Protein 6BQC (pdb70)

Secondary structure (DSSP, 8-state):
-HHHHHHHHHHHHTT--BT--STT-EEES-TTHHHHHHHHHHHHHHHHHHTTSEEES-HHHHHHHHHHTTHHHHS-HHHHHHHHH----HHHHHHHS-TT---S----SS-SSHHHHHHHHHHHHHHHHT--TT-EEEEET-TTSHHHHHHHHHSS-EEEEEES-HHHHHHHHHHTTTSSEEEEES-GGG----EEEEEEES-GGGT-GGGHHHHHHHHHHHEEEEEEEEEEEEEESSSS----HHHHHHT-TT--PPBHHHHHHHHTTT-EEEEEEE-HHHHHHHHHHHHHHHHHHHHHHGGGS-HHHHHHHHHHHHHHHHHHHTTSEEEEEEEEES--TT------

Solvent-accessible surface area: 15909 Å² total; per-residue (Å²): 131,89,70,91,141,37,10,56,81,11,16,61,124,12,56,3,47,22,95,21,112,50,66,3,11,0,82,25,128,42,106,85,6,15,96,38,30,5,83,80,10,38,48,0,24,0,20,0,14,11,63,29,52,0,48,14,92,94,6,1,51,5,17,14,78,17,33,159,28,13,12,78,88,72,24,45,114,122,17,36,62,90,52,151,146,122,170,55,26,62,39,0,12,56,84,0,1,3,77,37,17,14,59,10,0,0,16,39,123,123,18,134,61,9,84,48,0,0,74,35,0,0,102,4,0,1,74,1,0,69,24,129,107,67,30,80,0,0,2,1,27,10,17,28,0,2,8,0,48,17,0,13,63,86,55,105,10,24,1,12,0,4,8,163,35,65,107,39,36,130,45,0,84,91,66,4,137,86,57,97,27,68,7,54,79,68,53,22,121,104,12,122,51,75,2,25,17,0,0,0,22,37,35,0,14,74,19,16,43,200,61,2,94,62,0,0,38,1,0,36,103,0,3,82,94,122,1,6,0,0,0,3,0,36,0,10,148,127,56,56,140,25,49,61,67,2,38,52,117,61,28,64,94,110,15,8,33,0,5,70,144,27,0,45,112,11,4,135,107,42,13,73,90,42,28,61,18,68,15,0,56,26,16,19,56,0,4,44,14,2,44,121,88,0,74,82,10,28,107,123,1,34,147,105,38,61,106,105,23,48,38,19,0,14,8,10,0,5,16,21,0,0,13,4,72,6,95,37,31,14,0,6,0,0,0,1,0,85,45,23,151,152,40,37,233,23,27,112

GO terms:
  GO:0008825 cyclopropane-fatty-acyl-phospholipid synthase activity (F, EXP)
  GO:0071890 bicarbonate binding (F, IDA)
  GO:0005829 cytosol (C, IDA)
  GO:0008825 cyclopropane-fatty-acyl-phospholipid synthase activity (F, IDA)
  GO:0042803 protein homodimerization activity (F, IDA)
  GO:0030258 lipid modification (P, IDA)
  GO:0031234 extrinsic component of cytoplasmic side of plasma membrane (C, IC)

Sequence (348 aa):
DNWYRIANELLSRAGIAINGSAPADIRVKNPDFFKRVLQEGSLGLGESYMDGWWECDRLDMFFSKVLRAGLENQLPHHFKDTLRIADLGNDLFSRMLDPFMQYSCAYWKDADNLESAQQAKLKMICEKLQLKPGMRVLDIGCGWGGLAHYMASNYDVSVVGVTISAEQQKMAQERCEGLDVTILLQDYRDLNDQFDRIVSVGMFEHVGPKNYDTYFAVVDRNLKPEGIFLLHTIGSKKTDLNVDPWINKYIFPNGCLPSVRQIAQSSEPHFVMEDWHNFGADYDTTLMAWYERFLAAWPEIADNYSERFKRMFTYYLNACAGAFRARDIQLWQVVFSRGVENGLRVAR

Organism: Escherichia coli (strain K12) (NCBI:txid83333)

Nearest PDB structures (foldseek):
  6bqc-assembly1_A-2  TM=1.003E+00  e=7.235E-73  Escherichia coli
  7qos-assembly2_B  TM=8.887E-01  e=1.466E-29  Aquifex aeolicus VF5
  7qos-assembly1_A  TM=8.935E-01  e=1.934E-29  Aquifex aeolicus VF5
  5z9o-assembly2_B  TM=8.652E-01  e=9.955E-30  Lactobacillus acidophilus NCFM
  5z9o-assembly1_A  TM=8.663E-01  e=1.731E-29  Lactobacillus acidophilus NCFM

B-factor: mean 43.45, std 14.76, range [21.11, 111.04]

InterPro domains:
  IPR003333 Cyclopropane mycolic acid synthase [PIRSF003085] (23-377)
  IPR029063 S-adenosyl-L-methionine-dependent methyltransferase superfamily [G3DSA:3.40.50.150] (105-372)
  IPR029063 S-adenosyl-L-methionine-dependent methyltransferase superfamily [SSF53335] (117-373)
  IPR050723 Cyclopropane Fatty Acid Synthase/Methyltransferase [PTHR43667] (39-377)

Foldseek 3Di:
DVLVVLVQVLQVLLVEHECDDPQLHKDFQAVCLSVQCLQAPLQSNQVCLLVVGMDGNFLLSNLLSSVLSPSLPVRPDVSNVNNVVHDDDPLLQVQLAEPLSDPAFFQVPPDDARNVRNLVVLVLVLQLQVDAAAFEEEEEACFLQSSVQSDQVPHNYAYEYEHQDPVSLVNNCVSQPPGNYHYDHDDLLPDQAEGQEYEYAPPVQLCDLVCLLSVLVSVLRHYHQFHKYKYKFKAAQDADQQDRVNCCVPPNVRGGHYHPVSNCVSNVVRWDWQDKDKDLLSLLVSLVSSLVSSVVSCVVCPVVDDPSVVSSSNSVSSSSSSCSNSVRMIIMMIMTHRDHPPGDPRDD

Radius of gyration: 21.38 Å; Cα contacts (8 Å, |Δi|>4): 642; chains: 1; bounding box: 43×60×54 Å

Structure (mmCIF, N/CA/C/O backbone):
data_6BQC
#
_entry.id   6BQC
#
_cell.length_a   75.425
_cell.length_b   102.981
_cell.length_c   157.031
_cell.angle_alpha   90.000
_cell.angle_beta   90.000
_cell.angle_gamma   90.000
#
_symmetry.space_group_name_H-M   'C 2 2 21'
#
loop_
_entity.id
_entity.type
_entity.pdbx_description
1 polymer 'Cyclopropane-fatty-acyl-phospholipid synthase'
2 non-polymer 'CARBONATE ION'
3 non-polymer '(1R)-2-{[(R)-(2-AMINOETHOXY)(HYDROXY)PHOSPHORYL]OXY}-1-[(DODECANOYLOXY)METHYL]ETHYL (9Z)-OCTADEC-9-ENOATE'
4 non-polymer GLYCEROL
5 water water
#
loop_
_atom_site.group_PDB
_atom_site.id
_atom_site.type_symbol
_atom_site.label_atom_id
_atom_site.label_alt_id
_atom_site.label_comp_id
_atom_site.label_asym_id
_atom_site.label_entity_id
_atom_site.label_seq_id
_atom_site.pdbx_PDB_ins_code
_atom_site.Cartn_x
_atom_site.Cartn_y
_atom_site.Cartn_z
_atom_site.occupancy
_atom_site.B_iso_or_equiv
_atom_site.auth_seq_id
_atom_site.auth_comp_id
_atom_site.auth_asym_id
_atom_site.auth_atom_id
_atom_site.pdbx_PDB_model_num
ATOM 1 N N . ASP A 1 15 ? 6.989 35.307 28.902 1.00 51.68 14 ASP A N 1
ATOM 2 C CA . ASP A 1 15 ? 8.237 34.733 28.428 1.00 36.06 14 ASP A CA 1
ATOM 3 C C . ASP A 1 15 ? 8.057 33.990 27.111 1.00 37.18 14 ASP A C 1
ATOM 4 O O . ASP A 1 15 ? 6.947 33.902 26.579 1.00 39.94 14 ASP A O 1
ATOM 13 N N . ASN A 1 16 ? 9.163 33.457 26.586 1.00 35.77 15 ASN A N 1
ATOM 14 C CA . ASN A 1 16 ? 9.137 32.840 25.265 1.00 35.51 15 ASN A CA 1
ATOM 15 C C . ASN A 1 16 ? 8.239 31.610 25.240 1.00 37.25 15 ASN A C 1
ATOM 16 O O . ASN A 1 16 ? 7.547 31.362 24.242 1.00 34.71 15 ASN A O 1
ATOM 27 N N . TRP A 1 17 ? 8.260 30.809 26.314 1.00 37.51 16 TRP A N 1
ATOM 28 C CA . TRP A 1 17 ? 7.417 29.616 26.360 1.00 33.39 16 TRP A CA 1
ATOM 29 C C . TRP A 1 17 ? 5.954 29.997 26.215 1.00 31.68 16 TRP A C 1
ATOM 30 O O . TRP A 1 17 ? 5.224 29.408 25.412 1.00 33.04 16 TRP A O 1
ATOM 51 N N . TYR A 1 18 ? 5.508 30.992 26.990 1.00 34.00 17 TYR A N 1
ATOM 52 C CA . TYR A 1 18 ? 4.126 31.442 26.882 1.00 33.25 17 TYR A CA 1
ATOM 53 C C . TYR A 1 18 ? 3.826 32.001 25.495 1.00 41.27 17 TYR A C 1
ATOM 54 O O . TYR A 1 18 ? 2.774 31.697 24.914 1.00 37.49 17 TYR A O 1
ATOM 72 N N . ARG A 1 19 ? 4.726 32.827 24.947 1.00 40.74 18 ARG A N 1
ATOM 73 C CA . ARG A 1 19 ? 4.461 33.421 23.635 1.00 36.90 18 ARG A CA 1
ATOM 74 C C . ARG A 1 19 ? 4.339 32.342 22.566 1.00 34.37 18 ARG A C 1
ATOM 75 O O . ARG A 1 19 ? 3.406 32.354 21.757 1.00 37.62 18 ARG A O 1
ATOM 96 N N . ILE A 1 20 ? 5.291 31.408 22.535 1.00 36.94 19 ILE A N 1
ATOM 97 C CA . ILE A 1 20 ? 5.243 30.324 21.557 1.00 35.63 19 ILE A CA 1
ATOM 98 C C . ILE A 1 20 ? 3.937 29.545 21.685 1.00 38.77 19 ILE A C 1
ATOM 99 O O . ILE A 1 20 ? 3.256 29.273 20.691 1.00 34.06 19 ILE A O 1
ATOM 115 N N . ALA A 1 21 ? 3.577 29.155 22.913 1.00 38.26 20 ALA A N 1
ATOM 116 C CA . ALA A 1 21 ? 2.371 28.350 23.101 1.00 34.52 20 ALA A CA 1
ATOM 117 C C . ALA A 1 21 ? 1.126 29.131 22.711 1.00 32.07 20 ALA A C 1
ATOM 118 O O . ALA A 1 21 ? 0.228 28.604 22.045 1.00 31.74 20 ALA A O 1
ATOM 125 N N . ASN A 1 22 ? 1.055 30.396 23.114 1.00 36.38 21 ASN A N 1
ATOM 126 C CA . ASN A 1 22 ? -0.101 31.206 22.769 1.00 37.34 21 ASN A CA 1
ATOM 127 C C . ASN A 1 22 ? -0.222 31.362 21.260 1.00 37.45 21 ASN A C 1
ATOM 128 O O . ASN A 1 22 ? -1.330 31.325 20.712 1.00 41.08 21 ASN A O 1
ATOM 139 N N . GLU A 1 23 ? 0.909 31.500 20.567 1.00 38.97 22 GLU A N 1
ATOM 140 C CA . GLU A 1 23 ? 0.871 31.674 19.117 1.00 42.61 22 GLU A CA 1
ATOM 141 C C . GLU A 1 23 ? 0.405 30.402 18.423 1.00 42.48 22 GLU A C 1
ATOM 142 O O . GLU A 1 23 ? -0.400 30.458 17.486 1.00 43.72 22 GLU A O 1
ATOM 154 N N . LEU A 1 24 ? 0.907 29.244 18.856 1.00 36.81 23 LEU A N 1
ATOM 155 C CA . LEU A 1 24 ? 0.461 27.985 18.265 1.00 37.22 23 LEU A CA 1
ATOM 156 C C . LEU A 1 24 ? -1.027 27.772 18.496 1.00 32.07 23 LEU A C 1
ATOM 157 O O . LEU A 1 24 ? -1.764 27.417 17.571 1.00 34.12 23 LEU A O 1
ATOM 173 N N . LEU A 1 25 ? -1.491 27.983 19.732 1.00 33.58 24 LEU A N 1
ATOM 174 C CA . LEU A 1 25 ? -2.886 27.703 20.057 1.00 33.35 24 LEU A CA 1
ATOM 175 C C . LEU A 1 25 ? -3.839 28.638 19.329 1.00 35.97 24 LEU A C 1
ATOM 176 O O . LEU A 1 25 ? -4.945 28.226 18.956 1.00 37.29 24 LEU A O 1
ATOM 192 N N . SER A 1 26 ? -3.440 29.895 19.124 1.00 41.37 25 SER A N 1
ATOM 193 C CA . SER A 1 26 ? -4.292 30.833 18.397 1.00 36.72 25 SER A CA 1
ATOM 194 C C . SER A 1 26 ? -4.509 30.396 16.958 1.00 34.78 25 SER A C 1
ATOM 195 O O . SER A 1 26 ? -5.589 30.622 16.406 1.00 39.96 25 SER A O 1
ATOM 203 N N . ARG A 1 27 ? -3.511 29.765 16.333 1.00 38.33 26 ARG A N 1
ATOM 204 C CA . ARG A 1 27 ? -3.711 29.241 14.984 1.00 38.57 26 ARG A CA 1
ATOM 205 C C . ARG A 1 27 ? -4.791 28.166 14.953 1.00 48.18 26 ARG A C 1
ATOM 206 O O . ARG A 1 27 ? -5.430 27.961 13.917 1.00 43.04 26 ARG A O 1
ATOM 227 N N . ALA A 1 28 ? -5.003 27.462 16.062 1.00 37.56 27 ALA A N 1
ATOM 228 C CA . ALA A 1 28 ? -6.083 26.488 16.153 1.00 34.41 27 ALA A CA 1
ATOM 229 C C . ALA A 1 28 ? -7.373 27.085 16.694 1.00 36.15 27 ALA A C 1
ATOM 230 O O . ALA A 1 28 ? -8.346 26.349 16.884 1.00 41.45 27 ALA A O 1
ATOM 237 N N . GLY A 1 29 ? -7.407 28.387 16.964 1.00 35.79 28 GLY A N 1
ATOM 238 C CA . GLY A 1 29 ? -8.595 28.980 17.548 1.00 36.15 28 GLY A CA 1
ATOM 239 C C . GLY A 1 29 ? -8.788 28.674 19.016 1.00 36.07 28 GLY A C 1
ATOM 240 O O . GLY A 1 29 ? -9.929 28.593 19.485 1.00 37.73 28 GLY A O 1
ATOM 244 N N . ILE A 1 30 ? -7.705 28.509 19.765 1.00 35.79 29 ILE A N 1
ATOM 245 C CA . ILE A 1 30 ? -7.781 28.169 21.179 1.00 34.73 29 ILE A CA 1
ATOM 246 C C . ILE A 1 30 ? -7.167 29.303 21.975 1.00 34.08 29 ILE A C 1
ATOM 247 O O . ILE A 1 30 ? -6.020 29.686 21.731 1.00 33.11 29 ILE A O 1
ATOM 263 N N . ALA A 1 31 ? -7.916 29.811 22.943 1.00 33.51 30 ALA A N 1
ATOM 264 C CA . ALA A 1 31 ? -7.451 30.880 23.808 1.00 38.93 30 ALA A CA 1
ATOM 265 C C . ALA A 1 31 ? -6.985 30.315 25.141 1.00 39.31 30 ALA A C 1
ATOM 266 O O . ALA A 1 31 ? -7.616 29.417 25.703 1.00 39.93 30 ALA A O 1
ATOM 273 N N . ILE A 1 32 ? -5.876 30.851 25.636 1.00 37.28 31 ILE A N 1
ATOM 274 C CA . ILE A 1 32 ? -5.378 30.531 26.965 1.00 37.60 31 ILE A CA 1
ATOM 275 C C . ILE A 1 32 ? -6.193 31.312 27.984 1.00 41.80 31 ILE A C 1
ATOM 276 O O . ILE A 1 32 ? -6.234 32.544 27.947 1.00 38.64 31 ILE A O 1
ATOM 292 N N . ASN A 1 33 ? -6.822 30.592 28.912 1.00 39.71 32 ASN A N 1
ATOM 293 C CA . ASN A 1 33 ? -7.643 31.174 29.967 1.00 40.54 32 ASN A CA 1
ATOM 294 C C . ASN A 1 33 ? -8.892 31.853 29.420 1.00 37.55 32 ASN A C 1
ATOM 295 O O . ASN A 1 33 ? -9.427 32.773 30.032 1.00 42.19 32 ASN A O 1
ATOM 306 N N . GLY A 1 34 ? -9.372 31.395 28.269 1.00 37.03 33 GLY A N 1
ATOM 307 C CA . GLY A 1 34 ? -10.644 31.836 27.743 1.00 42.79 33 GLY A CA 1
ATOM 308 C C . GLY A 1 34 ? -11.793 31.001 28.272 1.00 38.84 33 GLY A C 1
ATOM 309 O O . GLY A 1 34 ? -11.622 30.059 29.042 1.00 41.23 33 GLY A O 1
ATOM 313 N N . SER A 1 35 ? -12.991 31.342 27.804 1.00 40.68 34 SER A N 1
ATOM 314 C CA . SER A 1 35 ? -14.219 30.743 28.303 1.00 46.80 34 SER A CA 1
ATOM 315 C C . SER A 1 35 ? -14.929 29.883 27.269 1.00 47.72 34 SER A C 1
ATOM 316 O O . SER A 1 35 ? -15.927 29.233 27.606 1.00 51.93 34 SER A O 1
ATOM 324 N N . ALA A 1 36 ? -14.460 29.873 26.026 1.00 39.94 35 ALA A N 1
ATOM 325 C CA . ALA A 1 36 ? -15.072 29.031 25.018 1.00 36.81 35 ALA A CA 1
ATOM 326 C C . ALA A 1 36 ? -14.875 27.557 25.383 1.00 38.27 35 ALA A C 1
ATOM 327 O O . ALA A 1 36 ? -13.994 27.213 26.175 1.00 40.97 35 ALA A O 1
ATOM 334 N N . PRO A 1 37 ? -15.707 26.669 24.833 1.00 41.23 36 PRO A N 1
ATOM 335 C CA . PRO A 1 37 ? -15.658 25.261 25.269 1.00 38.79 36 PRO A CA 1
ATOM 336 C C . PRO A 1 37 ? -14.300 24.602 25.097 1.00 32.53 36 PRO A C 1
ATOM 337 O O . PRO A 1 37 ? -13.885 23.829 25.967 1.00 35.03 36 PRO A O 1
ATOM 348 N N . ALA A 1 38 ? -13.595 24.887 24.007 1.00 33.18 37 ALA A N 1
ATOM 349 C CA . ALA A 1 38 ? -12.301 24.284 23.737 1.00 34.07 37 ALA A CA 1
ATOM 350 C C . ALA A 1 38 ? -11.135 25.090 24.284 1.00 32.24 37 ALA A C 1
ATOM 351 O O . ALA A 1 38 ? -9.986 24.669 24.123 1.00 33.81 37 ALA A O 1
ATOM 358 N N . ASP A 1 39 ? -11.381 26.235 24.910 1.00 32.42 38 ASP A N 1
ATOM 359 C CA . ASP A 1 39 ? -10.280 26.974 25.503 1.00 30.81 38 ASP A CA 1
ATOM 360 C C . ASP A 1 39 ? -9.722 26.217 26.710 1.00 33.73 38 ASP A C 1
ATOM 361 O O . ASP A 1 39 ? -10.380 25.360 27.299 1.00 31.39 38 ASP A O 1
ATOM 370 N N . ILE A 1 40 ? -8.491 26.543 27.077 1.00 31.68 39 ILE A N 1
ATOM 371 C CA . ILE A 1 40 ? -7.847 25.920 28.222 1.00 32.93 39 ILE A CA 1
ATOM 372 C C . ILE A 1 40 ? -7.650 26.965 29.306 1.00 35.35 39 ILE A C 1
ATOM 373 O O . ILE A 1 40 ? -7.475 28.157 29.030 1.00 37.55 39 ILE A O 1
ATOM 389 N N . ARG A 1 41 ? -7.711 26.506 30.548 1.00 30.27 40 ARG A N 1
ATOM 390 C CA . ARG A 1 41 ? -7.405 27.317 31.717 1.00 31.11 40 ARG A CA 1
ATOM 391 C C . ARG A 1 41 ? -6.180 26.714 32.385 1.00 30.48 40 ARG A C 1
ATOM 392 O O . ARG A 1 41 ? -6.170 25.525 32.708 1.00 33.35 40 ARG A O 1
ATOM 413 N N . VAL A 1 42 ? -5.149 27.524 32.579 1.00 28.79 41 VAL A N 1
ATOM 414 C CA . VAL A 1 42 ? -3.854 27.053 33.044 1.00 30.38 41 VAL A CA 1
ATOM 415 C C . VAL A 1 42 ? -3.685 27.451 34.502 1.00 35.03 41 VAL A C 1
ATOM 416 O O . VAL A 1 42 ? -3.737 28.639 34.842 1.00 35.75 41 VAL A O 1
ATOM 429 N N . LYS A 1 43 ? -3.454 26.454 35.357 1.00 33.44 42 LYS A N 1
ATOM 430 C CA . LYS A 1 43 ? -3.316 26.671 36.794 1.00 31.76 42 LYS A CA 1
ATOM 431 C C . LYS A 1 43 ? -1.869 26.683 37.260 1.00 30.78 42 LYS A C 1
ATOM 432 O O . LYS A 1 43 ? -1.582 27.245 38.320 1.00 38.43 42 LYS A O 1
ATOM 451 N N . ASN A 1 44 ? -0.963 26.070 36.514 1.00 29.70 43 ASN A N 1
ATOM 452 C CA . ASN A 1 44 ? 0.460 26.065 36.853 1.00 35.46 43 ASN A CA 1
ATOM 453 C C . ASN A 1 44 ? 1.237 26.634 35.672 1.00 31.46 43 ASN A C 1
ATOM 454 O O . ASN A 1 44 ? 1.288 25.989 34.609 1.00 31.33 43 ASN A O 1
ATOM 465 N N . PRO A 1 45 ? 1.872 27.807 35.807 1.00 36.27 44 PRO A N 1
ATOM 466 C CA . PRO A 1 45 ? 2.524 28.438 34.6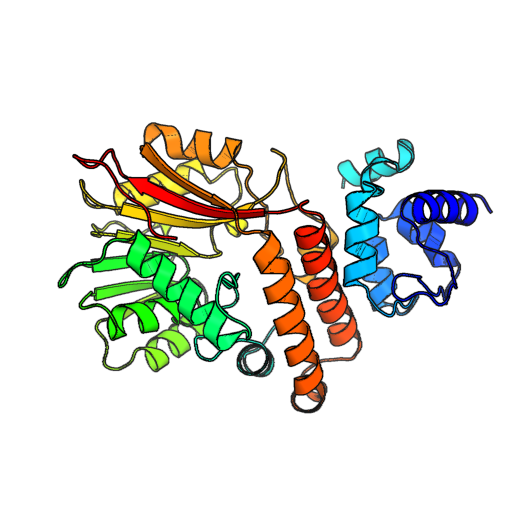44 1.00 37.69 44 PRO A CA 1
ATOM 467 C C . PRO A 1 45 ? 3.695 27.656 34.081 1.00 33.20 44 PRO A C 1
ATOM 468 O O . PRO A 1 45 ? 4.116 27.947 32.954 1.00 37.19 44 PRO A O 1
ATOM 479 N N . ASP A 1 46 ? 4.245 26.685 34.819 1.00 32.97 45 ASP A N 1
ATOM 480 C CA . ASP A 1 46 ? 5.231 25.778 34.236 1.00 34.01 45 ASP A CA 1
ATOM 481 C C . ASP A 1 46 ? 4.661 24.927 33.099 1.00 29.74 45 ASP A C 1
ATOM 482 O O . ASP A 1 46 ? 5.429 24.264 32.401 1.00 30.67 45 ASP A O 1
ATOM 491 N N . PHE A 1 47 ? 3.344 24.951 32.888 1.00 27.48 46 PHE A N 1
ATOM 492 C CA . PHE A 1 47 ? 2.704 24.170 31.829 1.00 28.76 46 PHE A CA 1
ATOM 493 C C . PHE A 1 47 ? 3.316 24.439 30.453 1.00 30.97 46 PHE A C 1
ATOM 494 O O . PHE A 1 47 ? 3.592 23.507 29.689 1.00 30.28 46 PHE A O 1
ATOM 511 N N . PHE A 1 48 ? 3.510 25.711 30.105 1.00 28.18 47 PHE A N 1
ATOM 512 C CA . PHE A 1 48 ? 3.902 26.039 28.735 1.00 29.21 47 PHE A CA 1
ATOM 513 C C . PHE A 1 48 ? 5.261 25.440 28.405 1.00 25.37 47 PHE A C 1
ATOM 514 O O . PHE A 1 48 ? 5.426 24.763 27.385 1.00 31.42 47 PHE A O 1
ATOM 531 N N . LYS A 1 49 ? 6.240 25.644 29.285 1.00 32.87 48 LYS A N 1
ATOM 532 C CA . LYS A 1 49 ? 7.555 25.040 29.089 1.00 31.42 48 LYS A CA 1
ATOM 533 C C . LYS A 1 49 ? 7.458 23.519 29.036 1.00 35.39 48 LYS A C 1
ATOM 534 O O . LYS A 1 49 ? 8.056 22.876 28.161 1.00 32.43 48 LYS A O 1
ATOM 553 N N . ARG A 1 50 ? 6.697 22.922 29.961 1.00 32.89 49 ARG A N 1
ATOM 554 C CA . ARG A 1 50 ? 6.629 21.465 30.029 1.00 31.98 49 ARG A CA 1
ATOM 555 C C . ARG A 1 50 ? 6.079 20.881 28.737 1.00 29.35 49 ARG A C 1
ATOM 556 O O . ARG A 1 50 ? 6.618 19.907 28.206 1.00 34.07 49 ARG A O 1
ATOM 577 N N . VAL A 1 51 ? 5.016 21.479 28.201 1.00 33.10 50 VAL A N 1
ATOM 578 C CA . VAL A 1 51 ? 4.402 20.947 26.991 1.00 29.87 50 VAL A CA 1
ATOM 579 C C . VAL A 1 51 ? 5.315 21.115 25.783 1.00 34.69 50 VAL A C 1
ATOM 580 O O . VAL A 1 51 ? 5.370 20.239 24.912 1.00 32.88 50 VAL A O 1
ATOM 593 N N . LEU A 1 52 ? 6.025 22.242 25.690 1.00 35.83 51 LEU A N 1
ATOM 594 C CA . LEU A 1 52 ? 6.899 22.452 24.540 1.00 38.52 51 LEU A CA 1
ATOM 595 C C . LEU A 1 52 ? 8.131 21.560 24.606 1.00 40.33 51 LEU A C 1
ATOM 596 O O . LEU A 1 52 ? 8.599 21.080 23.571 1.00 41.36 51 LEU A O 1
ATOM 612 N N . GLN A 1 53 ? 8.654 21.300 25.802 1.00 37.51 52 GLN A N 1
ATOM 613 C CA . GLN A 1 53 ? 9.799 20.403 25.909 1.00 38.09 52 GLN A CA 1
ATOM 614 C C . GLN A 1 53 ? 9.387 18.932 25.818 1.00 41.89 52 GLN A C 1
ATOM 615 O O . GLN A 1 53 ? 10.109 18.124 25.221 1.00 37.67 52 GLN A O 1
ATOM 629 N N . GLU A 1 54 ? 8.231 18.557 26.390 1.00 36.38 53 GLU A N 1
ATOM 630 C CA . GLU A 1 54 ? 7.879 17.146 26.546 1.00 38.14 53 GLU A CA 1
ATOM 631 C C . GLU A 1 54 ? 6.783 16.667 25.599 1.00 33.48 53 GLU A C 1
ATOM 632 O O . GLU A 1 54 ? 6.476 15.470 25.589 1.00 40.33 53 GLU A O 1
ATOM 644 N N . GLY A 1 55 ? 6.183 17.556 24.813 1.00 31.05 54 GLY A N 1
ATOM 645 C CA . GLY A 1 55 ? 5.283 17.119 23.765 1.00 33.17 54 GLY A CA 1
ATOM 646 C C . GLY A 1 55 ? 4.055 16.422 24.305 1.00 32.72 54 GLY A C 1
ATOM 647 O O . GLY A 1 55 ? 3.521 16.772 25.363 1.00 33.74 54 GLY A O 1
ATOM 651 N N . SER A 1 56 ? 3.609 15.409 23.559 1.00 30.53 55 SER A N 1
ATOM 652 C CA . SER A 1 56 ? 2.398 14.668 23.895 1.00 33.81 55 SER A CA 1
ATOM 653 C C . SER A 1 56 ? 2.410 14.186 25.341 1.00 30.23 55 SER A C 1
ATOM 654 O O . SER A 1 56 ? 1.403 14.280 26.050 1.00 28.30 55 SER A O 1
ATOM 662 N N . LEU A 1 57 ? 3.534 13.640 25.789 1.00 27.58 56 LEU A N 1
ATOM 663 C CA . LEU A 1 57 ? 3.617 13.150 27.160 1.00 31.67 56 LEU A CA 1
ATOM 664 C C . LEU A 1 57 ? 3.422 14.283 28.170 1.00 33.36 56 LEU A C 1
ATOM 665 O O . LEU A 1 57 ? 2.687 14.131 29.150 1.00 34.03 56 LEU A O 1
ATOM 681 N N . GLY A 1 58 ? 4.042 15.440 27.937 1.00 31.25 57 GLY A N 1
ATOM 682 C CA . GLY A 1 58 ? 3.887 16.544 28.872 1.00 30.40 57 GLY A CA 1
ATOM 683 C C . GLY A 1 58 ? 2.479 17.112 28.871 1.00 28.00 57 GLY A C 1
ATOM 684 O O . GLY A 1 58 ? 1.963 17.535 29.911 1.00 30.53 57 GLY A O 1
ATOM 688 N N . LEU A 1 59 ? 1.838 17.142 27.704 1.00 27.94 58 LEU A N 1
ATOM 68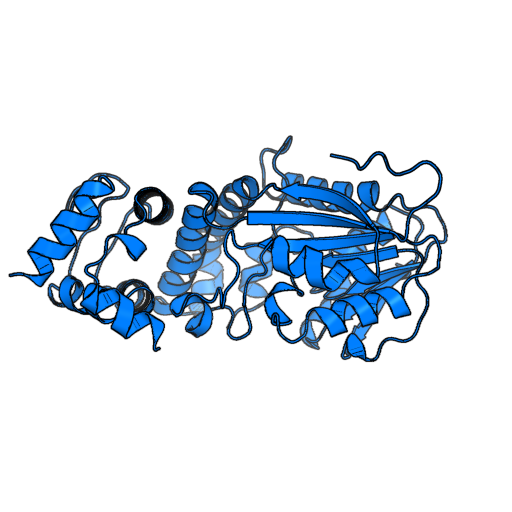9 C CA . LEU A 1 59 ? 0.468 17.627 27.631 1.00 26.04 58 LEU A CA 1
ATOM 690 C C . LEU A 1 59 ? -0.461 16.743 28.464 1.00 28.51 58 LEU A C 1
ATOM 691 O O . LEU A 1 59 ? -1.250 17.237 29.278 1.00 25.18 58 LEU A O 1
ATOM 707 N N . GLY A 1 60 ? -0.373 15.426 28.274 1.00 27.12 59 GLY A N 1
ATOM 708 C CA . GLY A 1 60 ? -1.263 14.517 28.986 1.00 27.16 59 GLY A CA 1
ATOM 709 C C . GLY A 1 60 ? -0.907 14.363 30.452 1.00 24.37 59 GLY A C 1
ATOM 710 O O . GLY A 1 60 ? -1.792 14.299 31.313 1.00 27.61 59 GLY A O 1
ATOM 714 N N . GLU A 1 61 ? 0.384 14.304 30.763 1.00 22.67 60 GLU A N 1
ATOM 715 C CA . GLU A 1 61 ? 0.768 14.149 32.161 1.00 25.65 60 GLU A CA 1
ATOM 716 C C . GLU A 1 61 ? 0.478 15.418 32.942 1.00 28.77 60 GLU A C 1
ATOM 717 O O . GLU A 1 61 ? 0.088 15.359 34.113 1.00 24.10 60 GLU A O 1
ATOM 729 N N . SER A 1 62 ? 0.645 16.582 32.309 1.00 25.32 61 SER A N 1
ATOM 730 C CA . SER A 1 62 ? 0.291 17.810 33.002 1.00 24.06 61 SER A CA 1
ATOM 731 C C . SER A 1 62 ? -1.215 17.889 33.210 1.00 26.38 61 SER A C 1
ATOM 732 O O . SER A 1 62 ? -1.667 18.426 34.228 1.00 24.42 61 SER A O 1
ATOM 740 N N . TYR A 1 63 ? -2.008 17.345 32.280 1.00 22.56 62 TYR A N 1
ATOM 741 C CA . TYR A 1 63 ? -3.446 17.295 32.509 1.00 23.14 62 TYR A CA 1
ATOM 742 C C . TYR A 1 63 ? -3.745 16.430 33.733 1.00 25.64 62 TYR A C 1
ATOM 743 O O . TYR A 1 63 ? -4.466 16.845 34.645 1.00 26.92 62 TYR A O 1
ATOM 761 N N . MET A 1 64 ? -3.153 15.239 33.783 1.00 24.67 63 MET A N 1
ATOM 762 C CA . MET A 1 64 ? -3.363 14.344 34.916 1.00 28.22 63 MET A CA 1
ATOM 763 C C . MET A 1 64 ? -2.927 14.999 36.222 1.00 28.09 63 MET A C 1
ATOM 764 O O . MET A 1 64 ? -3.575 14.817 37.260 1.00 26.91 63 MET A O 1
ATOM 778 N N . ASP A 1 65 ? -1.839 15.783 36.185 1.00 28.66 64 ASP A N 1
ATOM 779 C CA . ASP A 1 65 ? -1.328 16.498 37.356 1.00 23.55 64 ASP A CA 1
ATOM 780 C C . ASP A 1 65 ? -2.190 17.682 37.764 1.00 25.05 64 ASP A C 1
ATOM 781 O O . ASP A 1 65 ? -1.874 18.333 38.773 1.00 28.53 64 ASP A O 1
ATOM 790 N N . GLY A 1 66 ? -3.250 17.988 37.029 1.00 23.22 65 GLY A N 1
ATOM 791 C CA . GLY A 1 66 ? -4.110 19.099 37.373 1.00 26.17 65 GLY A CA 1
ATOM 792 C C . GLY A 1 66 ? -3.560 20.467 37.022 1.00 33.51 65 GLY A C 1
ATOM 793 O O . GLY A 1 66 ? -3.979 21.467 37.616 1.00 30.15 65 GLY A O 1
ATOM 797 N N . TRP A 1 67 ? -2.612 20.545 36.092 1.00 29.53 66 TRP A N 1
ATOM 798 C CA . TRP A 1 67 ? -2.014 21.829 35.742 1.00 25.08 66 TRP A CA 1
ATOM 799 C C . TRP A 1 67 ? -2.882 22.657 34.802 1.00 27.51 66 TRP A C 1
ATOM 800 O O . TRP A 1 67 ? -2.605 23.852 34.623 1.00 28.19 66 TRP A O 1
ATOM 821 N N . TRP A 1 68 ? -3.908 22.059 34.198 1.00 25.61 67 TRP A N 1
ATOM 822 C CA . TRP A 1 68 ? -4.789 22.780 33.296 1.00 26.16 67 TRP A CA 1
ATOM 823 C C . TRP A 1 68 ? -6.111 22.047 33.214 1.00 30.63 67 TRP A C 1
ATOM 824 O O . TRP A 1 68 ? -6.210 20.866 33.558 1.00 27.98 67 TRP A O 1
ATOM 845 N N . GLU A 1 69 ? -7.124 22.777 32.753 1.00 31.82 68 GLU A N 1
ATOM 846 C CA . GLU A 1 69 ? -8.476 22.271 32.588 1.00 29.14 68 GLU A CA 1
ATOM 847 C C . GLU A 1 69 ? -9.004 22.709 31.232 1.00 31.39 68 GLU A C 1
ATOM 848 O O . GLU A 1 69 ? -8.513 23.669 30.630 1.00 29.44 68 GLU A O 1
ATOM 860 N N . CYS A 1 70 ? -10.028 21.994 30.768 1.00 29.90 69 CYS A N 1
ATOM 861 C CA . CYS A 1 70 ? -10.669 22.270 29.489 1.00 31.70 69 CYS A CA 1
ATOM 862 C C . CYS A 1 70 ? -12.062 21.655 29.524 1.00 30.83 69 CYS A C 1
ATOM 863 O O . CYS A 1 70 ? -12.218 20.497 29.920 1.00 36.46 69 CYS A O 1
ATOM 871 N N . ASP A 1 71 ? -13.065 22.430 29.112 1.00 30.67 70 ASP A N 1
ATOM 872 C CA . ASP A 1 71 ? -14.448 21.957 29.157 1.00 33.61 70 ASP A CA 1
ATOM 873 C C . ASP A 1 71 ? -14.728 20.903 28.094 1.00 35.90 70 ASP A C 1
ATOM 874 O O . ASP A 1 71 ? -15.557 20.009 28.312 1.00 32.92 70 ASP A O 1
ATOM 883 N N . ARG A 1 72 ? -14.090 21.009 26.920 1.00 30.57 71 ARG A N 1
ATOM 884 C CA . ARG A 1 72 ? -14.338 20.060 25.830 1.00 28.87 71 ARG A CA 1
ATOM 885 C C . ARG A 1 72 ? -12.991 19.651 25.240 1.00 29.30 71 ARG A C 1
ATOM 886 O O . ARG A 1 72 ? -12.582 20.138 24.183 1.00 29.10 71 ARG A O 1
ATOM 907 N N . LEU A 1 73 ? -12.335 18.685 25.894 1.00 28.69 72 LEU A N 1
ATOM 908 C CA . LEU A 1 73 ? -11.032 18.227 25.423 1.00 29.14 72 LEU A CA 1
ATOM 909 C C . LEU A 1 73 ? -11.128 17.644 24.029 1.00 29.94 72 LEU A C 1
ATOM 910 O O . LEU A 1 73 ? -10.157 17.702 23.266 1.00 25.78 72 LEU A O 1
ATOM 926 N N . ASP A 1 74 ? -12.274 17.045 23.696 1.00 28.30 73 ASP A N 1
ATOM 927 C CA . ASP A 1 74 ? -12.458 16.493 22.359 1.00 28.15 73 ASP A CA 1
ATOM 928 C C . ASP A 1 74 ? -12.398 17.592 21.305 1.00 28.15 73 ASP A C 1
ATOM 929 O O . ASP A 1 74 ? -11.804 17.406 20.238 1.00 28.69 73 ASP A O 1
ATOM 938 N N . MET A 1 75 ? -13.010 18.747 21.589 1.00 28.96 74 MET A N 1
ATOM 939 C CA . MET A 1 75 ? -12.948 19.878 20.670 1.00 26.64 74 MET A CA 1
ATOM 940 C C . MET A 1 75 ? -11.548 20.463 20.630 1.00 29.44 74 MET A C 1
ATOM 941 O O . MET A 1 75 ? -11.049 20.821 19.558 1.00 30.62 74 MET A O 1
ATOM 955 N N . PHE A 1 76 ? -10.904 20.572 21.793 1.00 29.17 75 PHE A N 1
ATOM 956 C CA . PHE A 1 76 ? -9.522 21.034 21.857 1.00 27.15 75 PHE A CA 1
ATOM 957 C C . PHE A 1 76 ? -8.630 20.207 20.936 1.00 29.62 75 PHE A C 1
ATO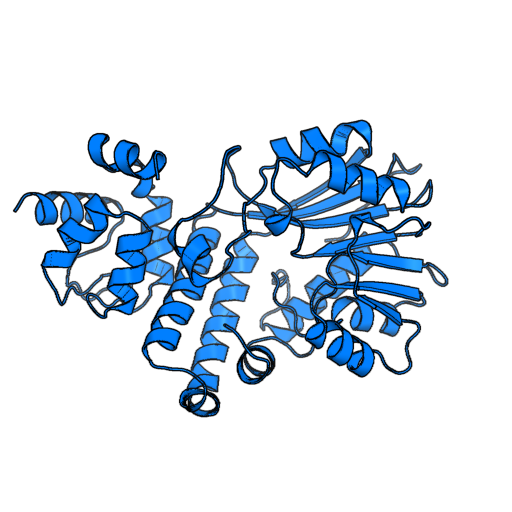M 958 O O . PHE A 1 76 ? -7.895 20.754 20.102 1.00 28.00 75 PHE A O 1
ATOM 975 N N . PHE A 1 77 ? -8.707 18.876 21.044 1.00 27.22 76 PHE A N 1
ATOM 976 C CA . PHE A 1 77 ? -7.790 18.036 20.283 1.00 28.70 76 PHE A CA 1
ATOM 977 C C . PHE A 1 77 ? -8.132 18.038 18.800 1.00 29.50 76 PHE A C 1
ATOM 978 O O . PHE A 1 77 ? -7.235 18.011 17.952 1.00 31.14 76 PHE A O 1
ATOM 995 N N . SER A 1 78 ? -9.419 18.094 18.473 1.00 27.94 77 SER A N 1
ATOM 996 C CA . SER A 1 78 ? -9.821 18.206 17.082 1.00 29.37 77 SER A CA 1
ATOM 997 C C . SER A 1 78 ? -9.243 19.473 16.457 1.00 31.88 77 SER A C 1
ATOM 998 O O . SER A 1 78 ? -8.701 19.438 15.349 1.00 32.21 77 SER A O 1
ATOM 1006 N N . LYS A 1 79 ? -9.352 20.610 17.156 1.00 29.50 78 LYS A N 1
ATOM 1007 C CA . LYS A 1 79 ? -8.803 21.860 16.632 1.00 36.96 78 LYS A CA 1
ATOM 1008 C C . LYS A 1 79 ? -7.280 21.809 16.563 1.00 33.67 78 LYS A C 1
ATOM 1009 O O . LYS A 1 79 ? -6.676 22.228 15.572 1.00 34.78 78 LYS A O 1
ATOM 1028 N N . VAL A 1 80 ? -6.642 21.319 17.621 1.00 30.56 79 VAL A N 1
ATOM 1029 C CA . VAL A 1 80 ? -5.183 21.236 17.644 1.00 28.09 79 VAL A CA 1
ATOM 1030 C C . VAL A 1 80 ? -4.688 20.390 16.484 1.00 34.95 79 VAL A C 1
ATOM 1031 O O . VAL A 1 80 ? -3.731 20.756 15.791 1.00 39.34 79 VAL A O 1
ATOM 1044 N N . LEU A 1 81 ? -5.330 19.248 16.250 1.00 34.04 80 LEU A N 1
ATOM 1045 C CA . LEU A 1 81 ? -4.835 18.333 15.229 1.00 34.42 80 LEU A CA 1
ATOM 1046 C C . LEU A 1 81 ? -5.189 18.812 13.827 1.00 32.86 80 LEU A C 1
ATOM 1047 O O . LEU A 1 81 ? -4.380 18.670 12.907 1.00 39.01 80 LEU A O 1
ATOM 1063 N N . ARG A 1 82 ? -6.373 19.397 13.640 1.00 38.71 81 ARG A N 1
ATOM 1064 C CA . ARG A 1 82 ? -6.696 19.980 12.341 1.00 35.96 81 ARG A CA 1
ATOM 1065 C C . ARG A 1 82 ? -5.650 21.007 11.936 1.00 46.85 81 ARG A C 1
ATOM 1066 O O . ARG A 1 82 ? -5.175 21.013 10.795 1.00 54.12 81 ARG A O 1
ATOM 1087 N N . ALA A 1 83 ? -5.300 21.903 12.856 1.00 37.19 82 ALA A N 1
ATOM 1088 C CA . ALA A 1 83 ? -4.282 22.908 12.599 1.00 37.58 82 ALA A CA 1
ATOM 1089 C C . ALA A 1 83 ? -2.881 22.320 12.501 1.00 39.56 82 ALA A C 1
ATOM 1090 O O . ALA A 1 83 ? -1.952 23.050 12.146 1.00 48.83 82 ALA A O 1
ATOM 1097 N N . GLY A 1 84 ? -2.704 21.042 12.820 1.00 42.78 83 GLY A N 1
ATOM 1098 C CA . GLY A 1 84 ? -1.392 20.409 12.750 1.00 44.30 83 GLY A CA 1
ATOM 1099 C C . GLY A 1 84 ? -0.340 21.035 13.641 1.00 48.85 83 GLY A C 1
ATOM 1100 O O . GLY A 1 84 ? 0.821 21.158 13.234 1.00 49.91 83 GLY A O 1
ATOM 1104 N N . LEU A 1 85 ? -0.709 21.405 14.868 1.00 46.05 84 LEU A N 1
ATOM 1105 C CA . LEU A 1 85 ? 0.238 22.092 15.744 1.00 49.83 84 LEU A CA 1
ATOM 1106 C C . LEU A 1 85 ? 1.412 21.204 16.130 1.00 53.86 84 LEU A C 1
ATOM 1107 O O . LEU A 1 85 ? 2.513 21.711 16.364 1.00 58.91 84 LEU A O 1
ATOM 1123 N N . GLU A 1 86 ? 1.198 19.890 16.237 1.00 52.78 85 GLU A N 1
ATOM 1124 C CA . GLU A 1 86 ? 2.316 18.990 16.506 1.00 53.24 85 GLU A CA 1
ATOM 1125 C C . GLU A 1 86 ? 3.414 19.127 15.456 1.00 60.54 85 GLU A C 1
ATOM 1126 O O . GLU A 1 86 ? 4.571 18.791 15.734 1.00 63.87 85 GLU A O 1
ATOM 1138 N N . ASN A 1 87 ? 3.082 19.643 14.272 1.00 59.72 86 ASN A N 1
ATOM 1139 C CA . ASN A 1 87 ? 4.039 19.865 13.197 1.00 63.99 86 ASN A CA 1
ATOM 1140 C C . ASN A 1 87 ? 4.517 21.310 13.116 1.00 70.95 86 ASN A C 1
ATOM 1141 O O . ASN A 1 87 ? 5.700 21.545 12.849 1.00 72.54 86 ASN A O 1
ATOM 1152 N N . GLN A 1 88 ? 3.623 22.287 13.323 1.00 66.76 87 GLN A N 1
ATOM 1153 C CA . GLN A 1 88 ? 4.018 23.693 13.325 1.00 59.98 87 GLN A CA 1
ATOM 1154 C C . GLN A 1 88 ? 4.947 24.033 14.476 1.00 60.14 87 GLN A C 1
ATOM 1155 O O . GLN A 1 88 ? 5.421 25.174 14.555 1.00 61.89 87 GLN A O 1
ATOM 1169 N N . LEU A 1 89 ? 5.195 23.092 15.374 1.00 59.40 88 LEU A N 1
ATOM 1170 C CA . LEU A 1 89 ? 6.094 23.338 16.486 1.00 60.73 88 LEU A CA 1
ATOM 1171 C C . LEU A 1 89 ? 7.470 23.739 15.948 1.00 75.98 88 LEU A C 1
ATOM 1172 O O . LEU A 1 89 ? 7.887 23.252 14.888 1.00 73.42 88 LEU A O 1
ATOM 1188 N N . PRO A 1 90 ? 8.192 24.639 16.627 1.00 77.78 89 PRO A N 1
ATOM 1189 C CA . PRO A 1 90 ? 9.562 24.958 16.194 1.00 74.53 89 PRO A CA 1
ATOM 1190 C C . PRO A 1 90 ? 10.430 23.708 16.119 1.00 71.59 89 PRO A C 1
ATOM 1191 O O . PRO A 1 90 ? 10.302 22.784 16.927 1.00 70.66 89 PRO A O 1
ATOM 1202 N N . HIS A 1 91 ? 11.353 23.713 15.151 1.00 72.58 90 HIS A N 1
ATOM 1203 C CA . HIS A 1 91 ? 12.043 22.483 14.769 1.00 70.01 90 HIS A CA 1
ATOM 1204 C C . HIS A 1 91 ? 12.845 21.887 15.924 1.00 73.59 90 HIS A C 1
ATOM 1205 O O . HIS A 1 91 ? 12.832 20.667 16.128 1.00 76.04 90 HIS A O 1
ATOM 1219 N N . HIS A 1 92 ? 13.562 22.718 16.683 1.00 64.59 91 HIS A N 1
ATOM 1220 C CA . HIS A 1 92 ? 14.405 22.174 17.743 1.00 64.51 91 HIS A CA 1
ATOM 1221 C C . HIS A 1 92 ? 13.603 21.505 18.845 1.00 71.95 91 HIS A C 1
ATOM 1222 O O . HIS A 1 92 ? 14.196 20.817 19.687 1.00 72.42 91 HIS A O 1
ATOM 1236 N N . PHE A 1 93 ? 12.284 21.706 18.879 1.00 72.02 92 PHE A N 1
ATOM 1237 C CA . PHE A 1 93 ? 11.433 20.944 19.787 1.00 71.73 92 PHE A CA 1
ATOM 1238 C C . PHE A 1 93 ? 11.060 19.595 19.181 1.00 73.75 92 PHE A C 1
ATOM 1239 O O . PHE A 1 93 ? 11.237 18.549 19.818 1.00 64.48 92 PHE A O 1
ATOM 1256 N N . LYS A 1 94 ? 10.551 19.604 17.946 1.00 69.98 93 LYS A N 1
ATOM 1257 C CA . LYS A 1 94 ? 10.171 18.360 17.282 1.00 80.97 93 LYS A CA 1
ATOM 1258 C C . LYS A 1 94 ? 11.321 17.360 17.278 1.00 82.31 93 LYS A C 1
ATOM 1259 O O . LYS A 1 94 ? 11.158 16.204 17.687 1.00 82.33 93 LYS A O 1
ATOM 1278 N N . ASP A 1 95 ? 12.497 17.791 16.820 1.00 78.41 94 ASP A N 1
ATOM 1279 C CA . ASP A 1 95 ? 13.616 16.866 16.681 1.00 84.57 94 ASP A CA 1
ATOM 1280 C C . ASP A 1 95 ? 13.910 16.157 17.999 1.00 81.79 94 ASP A C 1
ATOM 1281 O O . ASP A 1 95 ? 14.047 14.929 18.037 1.00 81.09 94 ASP A O 1
ATOM 1290 N N . THR A 1 96 ? 13.990 16.914 19.099 1.00 81.59 95 THR A N 1
ATOM 1291 C CA . THR A 1 96 ? 14.264 16.307 20.401 1.00 84.54 95 THR A CA 1
ATOM 1292 C C . THR A 1 96 ? 13.259 15.204 20.714 1.00 84.61 95 THR A C 1
ATOM 1293 O O . THR A 1 96 ? 13.615 14.166 21.291 1.00 74.02 95 THR A O 1
ATOM 1304 N N . LEU A 1 97 ? 11.996 15.417 20.338 1.00 78.73 96 LEU A N 1
ATOM 1305 C CA . LEU A 1 97 ? 10.939 14.472 20.673 1.00 75.83 96 LEU A CA 1
ATOM 1306 C C . LEU A 1 97 ? 11.048 13.206 19.828 1.00 83.98 96 LEU A C 1
ATOM 1307 O O . LEU A 1 97 ? 11.019 12.089 20.361 1.00 79.74 96 LEU A O 1
ATOM 1323 N N . ARG A 1 98 ? 11.188 13.364 18.506 1.00 83.11 97 ARG A N 1
ATOM 1324 C CA . ARG A 1 98 ? 11.322 12.216 17.610 1.00 83.45 97 ARG A CA 1
ATOM 1325 C C . ARG A 1 98 ? 12.326 11.206 18.148 1.00 88.34 97 ARG A C 1
ATOM 1326 O O . ARG A 1 98 ? 12.067 9.996 18.160 1.00 90.00 97 ARG A O 1
ATOM 1347 N N . ILE A 1 99 ? 13.483 11.691 18.603 1.00 84.59 98 ILE A N 1
ATOM 1348 C CA . ILE A 1 99 ? 14.517 10.800 19.124 1.00 82.66 98 ILE A CA 1
ATOM 1349 C C . ILE A 1 99 ? 13.938 9.896 20.207 1.00 88.36 98 ILE A C 1
ATOM 1350 O O . ILE A 1 99 ? 14.124 8.673 20.190 1.00 90.41 98 ILE A O 1
ATOM 1366 N N . ALA A 1 100 ? 13.216 10.482 21.157 1.00 90.17 99 ALA A N 1
ATOM 1367 C CA . ALA A 1 100 ? 12.561 9.694 22.193 1.00 82.20 99 ALA A CA 1
ATOM 1368 C C . ALA A 1 100 ? 11.492 8.805 21.566 1.00 74.64 99 ALA A C 1
ATOM 1369 O O . ALA A 1 100 ? 11.369 7.633 21.916 1.00 85.04 99 ALA A O 1
ATOM 1376 N N . ASP A 1 122 ? -4.750 -0.022 35.421 1.00 80.00 121 ASP A N 1
ATOM 1377 C CA . ASP A 1 122 ? -5.331 -0.955 34.457 1.00 78.54 121 ASP A CA 1
ATOM 1378 C C . ASP A 1 122 ? -6.861 -0.987 34.589 1.00 78.44 121 ASP A C 1
ATOM 1379 O O . ASP A 1 122 ? -7.413 -0.503 35.579 1.00 71.19 121 ASP A O 1
ATOM 1388 N N . LEU A 1 123 ? -7.536 -1.561 33.592 1.00 70.76 122 LEU A N 1
ATOM 1389 C CA . LEU A 1 123 ? -8.984 -1.466 33.465 1.00 56.26 122 LEU A CA 1
ATOM 1390 C C . LEU A 1 123 ? -9.657 -2.776 33.867 1.00 59.89 122 LEU A C 1
ATOM 1391 O O . LEU A 1 123 ? -9.173 -3.862 33.538 1.00 68.94 122 LEU A O 1
ATOM 1407 N N . GLY A 1 124 ? -10.790 -2.661 34.569 1.00 58.28 123 GLY A N 1
ATOM 1408 C CA . GLY A 1 124 ? -11.491 -3.803 35.112 1.00 49.14 123 GLY A CA 1
ATOM 1409 C C . GLY A 1 124 ? -12.913 -3.931 34.579 1.00 52.51 123 GLY A C 1
ATOM 1410 O O . GLY A 1 124 ? -13.465 -3.017 33.954 1.00 41.56 123 GLY A O 1
ATOM 1414 N N . ASN A 1 125 ? -13.511 -5.093 34.851 1.00 49.01 124 ASN A N 1
ATOM 1415 C CA . ASN A 1 125 ? -14.845 -5.371 34.337 1.00 36.63 124 ASN A CA 1
ATOM 1416 C C . ASN A 1 125 ? -15.911 -4.495 34.976 1.00 39.13 124 ASN A C 1
ATOM 1417 O O . ASN A 1 125 ? -16.975 -4.307 34.381 1.00 38.58 124 ASN A O 1
ATOM 1428 N N . ASP A 1 126 ? -15.677 -3.956 36.172 1.00 42.18 125 ASP A N 1
ATOM 1429 C CA . ASP A 1 126 ? -16.657 -3.015 36.704 1.00 41.08 125 ASP A CA 1
ATOM 1430 C C . ASP A 1 126 ? -16.777 -1.788 35.804 1.00 45.28 125 ASP A C 1
ATOM 1431 O O . ASP A 1 126 ? -17.870 -1.234 35.642 1.00 40.26 125 ASP A O 1
ATOM 1440 N N . LEU A 1 127 ? -15.670 -1.369 35.196 1.00 42.97 126 LEU A N 1
ATOM 1441 C CA . LEU A 1 127 ? -15.686 -0.221 34.293 1.00 40.89 126 LEU A CA 1
ATOM 1442 C C . LEU A 1 127 ? -16.260 -0.594 32.924 1.00 31.40 126 LEU A C 1
ATOM 1443 O O . LEU A 1 127 ? -17.190 0.051 32.433 1.00 32.46 126 LEU A O 1
ATOM 1459 N N . PHE A 1 128 ? -15.751 -1.658 32.310 1.00 32.39 127 PHE A N 1
ATOM 1460 C CA . PHE A 1 128 ? -16.144 -1.968 30.938 1.00 33.99 127 PHE A CA 1
ATOM 1461 C C . PHE A 1 128 ? -17.608 -2.371 30.840 1.00 38.01 127 PHE A C 1
ATOM 1462 O O . PHE A 1 128 ? -18.293 -1.999 29.879 1.00 34.19 127 PHE A O 1
ATOM 1479 N N . SER A 1 129 ? -18.104 -3.150 31.807 1.00 39.58 128 SER A N 1
ATOM 1480 C CA . SER A 1 129 ? -19.492 -3.600 31.743 1.00 39.43 128 SER A CA 1
ATOM 1481 C C . SER A 1 129 ? -20.449 -2.423 31.730 1.00 34.76 128 SER A C 1
ATOM 1482 O O . SER A 1 129 ? -21.510 -2.492 31.101 1.00 41.06 128 SER A O 1
ATOM 1490 N N . ARG A 1 130 ? -20.079 -1.322 32.381 1.00 34.14 129 ARG A N 1
ATOM 1491 C CA . ARG A 1 130 ? -20.914 -0.126 32.371 1.00 36.28 129 ARG A CA 1
ATOM 1492 C C . ARG A 1 130 ? -20.641 0.775 31.170 1.00 39.50 129 ARG A C 1
ATOM 1493 O O . ARG A 1 130 ? -21.569 1.396 30.640 1.00 40.33 129 ARG A O 1
ATOM 1514 N N . MET A 1 131 ? -19.390 0.881 30.731 1.00 35.55 130 MET A N 1
ATOM 1515 C CA . MET A 1 131 ? -19.093 1.806 29.635 1.00 35.89 130 MET A CA 1
ATOM 1516 C C . MET A 1 131 ? -19.496 1.227 28.283 1.00 27.74 130 MET A C 1
ATOM 1517 O O . MET A 1 131 ? -20.075 1.933 27.449 1.00 35.25 130 MET A O 1
ATOM 1531 N N . LEU A 1 132 ? -19.188 -0.043 28.047 1.00 29.03 131 LEU A N 1
ATOM 1532 C CA . LEU A 1 132 ? -19.477 -0.692 26.779 1.00 32.35 131 LEU A CA 1
ATOM 1533 C C . LEU A 1 132 ? -20.956 -1.062 26.664 1.00 36.01 131 LEU A C 1
ATOM 1534 O O . LEU A 1 132 ? -21.761 -0.836 27.567 1.00 39.39 131 LEU A O 1
ATOM 1550 N N . ASP A 1 133 ? -21.314 -1.616 25.507 1.00 35.48 132 ASP A N 1
ATOM 1551 C CA . ASP A 1 133 ? -22.662 -2.058 25.168 1.00 32.97 132 ASP A CA 1
ATOM 1552 C C . ASP A 1 133 ? -22.856 -3.496 25.651 1.00 33.52 132 ASP A C 1
ATOM 1553 O O . ASP A 1 133 ? -21.893 -4.137 26.098 1.00 30.65 132 ASP A O 1
ATOM 1562 N N . PRO A 1 134 ? -24.065 -4.056 25.532 1.00 36.54 133 PRO A N 1
ATOM 1563 C CA . PRO A 1 134 ? -24.282 -5.448 25.982 1.00 40.08 133 PRO A CA 1
ATOM 1564 C C . PRO A 1 134 ? -23.384 -6.493 25.329 1.00 43.33 133 PRO A C 1
ATOM 1565 O O . PRO A 1 134 ? -23.159 -7.552 25.930 1.00 38.50 133 PRO A O 1
ATOM 1576 N N . PHE A 1 135 ? -22.863 -6.253 24.125 1.00 33.28 134 PHE A N 1
ATOM 1577 C CA . PHE A 1 135 ? -21.932 -7.195 23.515 1.00 31.27 134 PHE A CA 1
ATOM 1578 C C . PHE A 1 135 ? -20.475 -6.904 23.869 1.00 33.33 134 PHE A C 1
ATOM 1579 O O . PHE A 1 135 ? -19.572 -7.540 23.313 1.00 30.10 134 PHE A O 1
ATOM 1596 N N . MET A 1 136 ? -20.226 -5.980 24.795 1.00 31.20 135 MET A N 1
ATOM 1597 C CA . MET A 1 136 ? -18.869 -5.689 25.257 1.00 35.58 135 MET A CA 1
ATOM 1598 C C . MET A 1 136 ? -17.912 -5.444 24.085 1.00 31.36 135 MET A C 1
ATOM 1599 O O . MET A 1 136 ? -16.855 -6.068 23.969 1.00 31.44 135 MET A O 1
ATOM 1613 N N . GLN A 1 137 ? -18.290 -4.522 23.203 1.00 33.03 136 GLN A N 1
ATOM 1614 C CA . GLN A 1 137 ? -17.463 -4.192 22.037 1.00 32.00 136 GLN A CA 1
ATOM 1615 C C . GLN A 1 137 ? -16.561 -3.015 22.391 1.00 25.91 136 GLN A C 1
ATOM 1616 O O . GLN A 1 137 ? -16.997 -1.861 22.409 1.00 28.81 136 GLN A O 1
ATOM 1630 N N . TYR A 1 138 ? -15.305 -3.312 22.702 1.00 31.42 137 TYR A N 1
ATOM 1631 C CA . TYR A 1 138 ? -14.300 -2.278 22.934 1.00 32.96 137 TYR A CA 1
ATOM 1632 C C . TYR A 1 138 ? -13.607 -1.968 21.608 1.00 33.08 137 TYR A C 1
ATOM 1633 O O . TYR A 1 138 ? -12.413 -2.197 21.415 1.00 32.75 137 TYR A O 1
ATOM 1651 N N . SER A 1 139 ? -14.421 -1.473 20.681 1.00 29.35 138 SER A N 1
ATOM 1652 C CA . SER A 1 139 ? -14.039 -1.288 19.290 1.00 28.55 138 SER A CA 1
ATOM 1653 C C . SER A 1 139 ? -15.067 -0.359 18.660 1.00 33.39 138 SER A C 1
ATOM 1654 O O . SER A 1 139 ? -16.139 -0.127 19.220 1.00 28.01 138 SER A O 1
ATOM 1662 N N . CYS A 1 140 ? -14.735 0.152 17.473 1.00 28.52 139 CYS A N 1
ATOM 1663 C CA . CYS A 1 140 ? -15.570 1.148 16.821 1.00 23.88 139 CYS A CA 1
ATOM 1664 C C . CYS A 1 140 ? -16.941 0.577 16.480 1.00 25.13 139 CYS A C 1
ATOM 1665 O O . CYS A 1 140 ? -17.063 -0.543 15.972 1.00 29.14 139 CYS A O 1
ATOM 1673 N N . ALA A 1 141 ? -17.970 1.381 16.706 1.00 28.05 140 ALA A N 1
ATOM 1674 C CA . ALA A 1 141 ? -19.328 1.050 16.303 1.00 29.19 140 ALA A CA 1
ATOM 1675 C C . ALA A 1 141 ? -19.623 1.679 14.947 1.00 29.96 140 ALA A C 1
ATOM 1676 O O . ALA A 1 141 ? -18.827 2.454 14.413 1.00 29.45 140 ALA A O 1
ATOM 1683 N N . TYR A 1 142 ? -20.797 1.366 14.398 1.00 27.41 141 TYR A N 1
ATOM 1684 C CA . TYR A 1 142 ? -21.179 1.832 13.064 1.00 29.17 141 TYR A CA 1
ATOM 1685 C C . TYR A 1 142 ? -22.468 2.631 13.160 1.00 28.74 141 TYR A C 1
ATOM 1686 O O . TYR A 1 142 ? -23.548 2.054 13.342 1.00 34.80 141 TYR A O 1
ATOM 1704 N N . TRP A 1 143 ? -22.356 3.952 13.005 1.00 30.83 142 TRP A N 1
ATOM 1705 C CA . TRP A 1 143 ? -23.446 4.881 13.276 1.00 32.12 142 TRP A CA 1
ATOM 1706 C C . TRP A 1 143 ? -24.192 5.329 12.018 1.00 33.64 142 TRP A C 1
ATOM 1707 O O . TRP A 1 143 ? -24.911 6.329 12.059 1.00 37.85 142 TRP A O 1
ATOM 1728 N N . LYS A 1 144 ? -24.043 4.617 10.903 1.00 35.27 143 LYS A N 1
ATOM 1729 C CA . LYS A 1 144 ? -24.694 5.050 9.669 1.00 35.39 143 LYS A CA 1
ATOM 1730 C C . LYS A 1 144 ? -26.201 5.214 9.847 1.00 38.19 143 LYS A C 1
ATOM 1731 O O . LYS A 1 144 ? -26.794 6.157 9.315 1.00 38.10 143 LYS A O 1
ATOM 1750 N N . ASP A 1 145 ? -26.839 4.310 10.592 1.00 44.42 144 ASP A N 1
ATOM 1751 C CA . ASP A 1 145 ? -28.286 4.342 10.781 1.00 48.48 144 ASP A CA 1
ATOM 1752 C C . ASP A 1 145 ? -28.683 4.158 12.239 1.00 42.83 144 ASP A C 1
ATOM 1753 O O . ASP A 1 145 ? -29.850 3.880 12.522 1.00 62.20 144 ASP A O 1
ATOM 1762 N N . ALA A 1 146 ? -27.753 4.287 13.171 1.00 46.50 145 ALA A N 1
ATOM 1763 C CA . ALA A 1 146 ? -28.058 4.118 14.580 1.00 42.14 145 ALA A CA 1
ATOM 1764 C C . ALA A 1 146 ? -27.881 5.447 15.295 1.00 42.71 145 ALA A C 1
ATOM 1765 O O . ALA A 1 146 ? -27.060 6.275 14.895 1.00 42.94 145 ALA A O 1
ATOM 1772 N N . ASP A 1 147 ? -28.676 5.651 16.349 1.00 48.48 146 ASP A N 1
ATOM 1773 C CA . ASP A 1 147 ? -28.611 6.870 17.150 1.00 46.60 146 ASP A CA 1
ATOM 1774 C C . ASP A 1 147 ? -28.231 6.597 18.600 1.00 41.68 146 ASP A C 1
ATOM 1775 O O . ASP A 1 147 ? -28.377 7.487 19.442 1.00 48.60 146 ASP A O 1
ATOM 1784 N N . ASN A 1 148 ? -27.749 5.396 18.912 1.00 38.01 147 ASN A N 1
ATOM 1785 C CA . ASN A 1 148 ? -27.291 5.085 20.255 1.00 41.53 147 ASN A CA 1
ATOM 1786 C C . ASN A 1 148 ? -26.232 4.001 20.158 1.00 36.17 147 ASN A C 1
ATOM 1787 O O . ASN A 1 148 ? -26.182 3.241 19.185 1.00 37.07 147 ASN A O 1
ATOM 1798 N N . LEU A 1 149 ? -25.404 3.919 21.202 1.00 33.10 148 LEU A N 1
ATOM 1799 C CA . LEU A 1 149 ? -24.266 3.003 21.184 1.00 34.04 148 LEU A CA 1
ATOM 1800 C C . LEU A 1 149 ? -24.697 1.559 20.959 1.00 41.88 148 LEU A C 1
ATOM 1801 O O . LEU A 1 149 ? -24.066 0.827 20.184 1.00 32.96 148 LEU A O 1
ATOM 1817 N N . GLU A 1 150 ? -25.753 1.118 21.644 1.00 37.92 149 GLU A N 1
ATOM 1818 C CA . GLU A 1 150 ? -26.125 -0.292 21.576 1.00 37.65 149 GLU A CA 1
ATOM 1819 C C . GLU A 1 150 ? -26.514 -0.687 20.157 1.00 33.88 149 GLU A C 1
ATOM 1820 O O . GLU A 1 150 ? -26.095 -1.735 19.655 1.00 34.20 149 GLU A O 1
ATOM 1832 N N . SER A 1 151 ? -27.343 0.133 19.511 1.00 33.99 150 SER A N 1
ATOM 1833 C CA . SER A 1 151 ? -27.746 -0.124 18.134 1.00 40.83 150 SER A CA 1
ATOM 1834 C C . SER A 1 151 ? -26.559 -0.027 17.185 1.00 39.04 150 SER A C 1
ATOM 1835 O O . SER A 1 151 ? -26.472 -0.779 16.204 1.00 33.42 150 SER A O 1
ATOM 1843 N N . ALA A 1 152 ? -25.650 0.918 17.451 1.00 37.06 151 ALA A N 1
ATOM 1844 C CA . ALA A 1 152 ? -24.491 1.119 16.589 1.00 35.46 151 ALA A CA 1
ATOM 1845 C C . ALA A 1 152 ? -23.566 -0.089 16.627 1.00 31.46 151 ALA A C 1
ATOM 1846 O O . ALA A 1 152 ? -22.993 -0.469 15.600 1.00 28.66 151 ALA A O 1
ATOM 1853 N N . GLN A 1 153 ? -23.424 -0.723 17.800 1.00 32.43 152 GLN A N 1
ATOM 1854 C CA . GLN A 1 153 ? -22.581 -1.910 17.900 1.00 32.52 152 GLN A CA 1
ATOM 1855 C C . GLN A 1 153 ? -23.224 -3.120 17.235 1.00 32.88 152 GLN A C 1
ATOM 1856 O O . GLN A 1 153 ? -22.535 -3.913 16.582 1.00 35.05 152 GLN A O 1
ATOM 1870 N N . GLN A 1 154 ? -24.540 -3.284 17.377 1.00 33.83 153 GLN A N 1
ATOM 1871 C CA . GLN A 1 154 ? -25.216 -4.357 16.651 1.00 37.44 153 GLN A CA 1
ATOM 1872 C C . GLN A 1 154 ? -25.080 -4.180 15.139 1.00 32.07 153 GLN A C 1
ATOM 1873 O O . GLN A 1 154 ? -24.856 -5.151 14.410 1.00 34.58 153 GLN A O 1
ATOM 1887 N N . ALA A 1 155 ? -25.203 -2.946 14.651 1.00 32.41 154 ALA A N 1
ATOM 1888 C CA . ALA A 1 155 ? -25.035 -2.698 13.226 1.00 36.98 154 ALA A CA 1
ATOM 1889 C C . ALA A 1 155 ? -23.620 -3.034 12.771 1.00 28.04 154 ALA A C 1
ATOM 1890 O O . ALA A 1 155 ? -23.426 -3.527 11.658 1.00 33.46 154 ALA A O 1
ATOM 1897 N N . LYS A 1 156 ? -22.619 -2.741 13.609 1.00 29.33 155 LYS A N 1
ATOM 1898 C CA . LYS A 1 156 ? -21.235 -3.091 13.301 1.00 31.54 155 LYS A CA 1
ATOM 1899 C C . LYS A 1 156 ? -21.047 -4.604 13.301 1.00 32.05 155 LYS A C 1
ATOM 1900 O O . LYS A 1 156 ? -20.429 -5.166 12.387 1.00 31.00 155 LYS A O 1
ATOM 1919 N N . LEU A 1 157 ? -21.599 -5.283 14.303 1.00 28.51 156 LEU A N 1
ATOM 1920 C CA . LEU A 1 157 ? -21.534 -6.742 14.327 1.00 29.34 156 LEU A CA 1
ATOM 1921 C C . LEU A 1 157 ? -22.263 -7.346 13.139 1.00 26.77 156 LEU A C 1
ATOM 1922 O O . LEU A 1 157 ? -21.759 -8.271 12.487 1.00 28.86 156 LEU A O 1
ATOM 1938 N N . LYS A 1 158 ? -23.454 -6.847 12.836 1.00 29.96 157 LYS A N 1
ATOM 1939 C CA . LYS A 1 158 ? -24.167 -7.379 11.684 1.00 28.47 157 LYS A CA 1
ATOM 1940 C C . LYS A 1 158 ? -23.388 -7.138 10.399 1.00 32.06 157 LYS A C 1
ATOM 1941 O O . LYS A 1 158 ? -23.351 -7.999 9.515 1.00 30.33 157 LYS A O 1
ATOM 1960 N N . MET A 1 159 ? -22.778 -5.961 10.263 1.00 31.39 158 MET A N 1
ATOM 1961 C CA . MET A 1 159 ? -22.019 -5.676 9.050 1.00 31.17 158 MET A CA 1
ATOM 1962 C C . MET A 1 159 ? -20.839 -6.627 8.902 1.00 22.83 158 MET A C 1
ATOM 1963 O O . MET A 1 159 ? -20.578 -7.130 7.804 1.00 28.73 158 MET A O 1
ATOM 1977 N N . ILE A 1 160 ? -20.122 -6.908 9.994 1.00 28.00 159 ILE A N 1
ATOM 1978 C CA . ILE A 1 160 ? -19.041 -7.896 9.923 1.00 24.94 159 ILE A CA 1
ATOM 1979 C C . ILE A 1 160 ? -19.563 -9.226 9.393 1.00 30.15 159 ILE A C 1
ATOM 1980 O O . ILE A 1 160 ? -18.967 -9.839 8.495 1.00 28.73 159 ILE A O 1
ATOM 1996 N N . CYS A 1 161 ? -20.686 -9.694 9.943 1.00 29.81 160 CYS A N 1
ATOM 1997 C CA . CYS A 1 161 ? -21.227 -10.989 9.541 1.00 30.79 160 CYS A CA 1
ATOM 1998 C C . CYS A 1 161 ? -21.660 -10.982 8.079 1.00 30.44 160 CYS A C 1
ATOM 1999 O O . CYS A 1 161 ? -21.396 -11.938 7.338 1.00 32.33 160 CYS A O 1
ATOM 2007 N N . GLU A 1 162 ? -22.299 -9.904 7.640 1.00 32.17 161 GLU A N 1
ATOM 2008 C CA . GLU A 1 162 ? -22.743 -9.825 6.253 1.00 33.61 161 GLU A CA 1
ATOM 2009 C C . GLU A 1 162 ? -21.575 -9.691 5.283 1.00 31.15 161 GLU A C 1
ATOM 2010 O O . GLU A 1 162 ? -21.629 -10.220 4.171 1.00 33.33 161 GLU A O 1
ATOM 2022 N N . LYS A 1 163 ? -20.515 -8.981 5.665 1.00 30.28 162 LYS A N 1
ATOM 2023 C CA . LYS A 1 163 ? -19.345 -8.923 4.793 1.00 25.77 162 LYS A CA 1
ATOM 2024 C C . LYS A 1 163 ? -18.704 -10.295 4.640 1.00 27.25 162 LYS A C 1
ATOM 2025 O O . LYS A 1 163 ? -18.196 -10.636 3.563 1.00 30.89 162 LYS A O 1
ATOM 2044 N N . LEU A 1 164 ? -18.716 -11.099 5.709 1.00 28.70 163 LEU A N 1
ATOM 2045 C CA . LEU A 1 164 ? -18.152 -12.442 5.668 1.00 31.61 163 LEU A CA 1
ATOM 2046 C C . LEU A 1 164 ? -18.992 -13.419 4.855 1.00 35.34 163 LEU A C 1
ATOM 2047 O O . LEU A 1 164 ? -18.502 -14.505 4.542 1.00 33.93 163 LEU A O 1
ATOM 2063 N N . GLN A 1 165 ? -20.219 -13.060 4.488 1.00 37.45 164 GLN A N 1
ATOM 2064 C CA . GLN A 1 165 ? -21.088 -13.928 3.698 1.00 38.45 164 GLN A CA 1
ATOM 2065 C C . GLN A 1 165 ? -21.132 -15.331 4.307 1.00 41.42 164 GLN A C 1
ATOM 2066 O O . GLN A 1 165 ? -20.685 -16.324 3.727 1.00 43.51 164 GLN A O 1
ATOM 2080 N N . LEU A 1 166 ? -21.658 -15.376 5.524 1.00 42.52 165 LEU A N 1
ATOM 2081 C CA . LEU A 1 166 ? -21.681 -16.600 6.306 1.00 45.48 165 LEU A CA 1
ATOM 2082 C C . LEU A 1 166 ? -22.803 -17.509 5.833 1.00 47.87 165 LEU A C 1
ATOM 2083 O O . LEU A 1 166 ? -23.918 -17.054 5.566 1.00 51.65 165 LEU A O 1
ATOM 2099 N N . LYS A 1 167 ? -22.500 -18.795 5.728 1.00 54.36 166 LYS A N 1
ATOM 2100 C CA . LYS A 1 167 ? -23.464 -19.818 5.362 1.00 54.77 166 LYS A CA 1
ATOM 2101 C C . LYS A 1 167 ? -23.475 -20.913 6.423 1.00 61.97 166 LYS A C 1
ATOM 2102 O O . LYS A 1 167 ? -22.483 -21.112 7.131 1.00 53.00 166 LYS A O 1
ATOM 2121 N N . PRO A 1 168 ? -24.585 -21.642 6.545 1.00 67.10 167 PRO A N 1
ATOM 2122 C CA . PRO A 1 168 ? -24.712 -22.606 7.648 1.00 58.50 167 PRO A CA 1
ATOM 2123 C C . PRO A 1 168 ? -23.657 -23.696 7.569 1.00 49.19 167 PRO A C 1
ATOM 2124 O O . PRO A 1 168 ? -23.344 -24.212 6.495 1.00 55.21 167 PRO A O 1
ATOM 2135 N N . GLY A 1 169 ? -23.109 -24.046 8.726 1.00 48.11 168 GLY A N 1
ATOM 2136 C CA . GLY A 1 169 ? -22.089 -25.065 8.796 1.00 47.57 168 GLY A CA 1
ATOM 2137 C C . GLY A 1 169 ? -20.668 -24.565 8.682 1.00 54.24 168 GLY A C 1
ATOM 2138 O O . GLY A 1 169 ? -19.739 -25.367 8.842 1.00 46.92 168 GLY A O 1
ATOM 2142 N N . MET A 1 170 ? -20.457 -23.276 8.418 1.00 46.86 169 MET A N 1
ATOM 2143 C CA . MET A 1 170 ? -19.100 -22.769 8.276 1.00 42.72 169 MET A CA 1
ATOM 2144 C C . MET A 1 170 ? -18.436 -22.665 9.639 1.00 32.71 169 MET A C 1
ATOM 2145 O O . MET A 1 170 ? -19.097 -22.505 10.667 1.00 40.10 169 MET A O 1
ATOM 2159 N N . ARG A 1 171 ? -17.110 -22.763 9.631 1.00 38.98 170 ARG A N 1
ATOM 2160 C CA . ARG A 1 171 ? -16.279 -22.628 10.819 1.00 37.83 170 ARG A CA 1
ATOM 2161 C C . ARG A 1 171 ? -15.509 -21.327 10.690 1.00 34.98 170 ARG A C 1
ATOM 2162 O O . ARG A 1 171 ? -14.803 -21.127 9.696 1.00 36.40 170 ARG A O 1
ATOM 2183 N N . VAL A 1 172 ? -15.605 -20.477 11.709 1.00 38.72 171 VAL A N 1
ATOM 2184 C CA . VAL A 1 172 ? -15.044 -19.133 11.687 1.00 30.27 171 VAL A CA 1
ATOM 2185 C C . VAL A 1 172 ? -14.019 -19.012 12.803 1.00 37.90 171 VAL A C 1
ATOM 2186 O O . VAL A 1 172 ? -14.288 -19.396 13.949 1.00 31.26 171 VAL A O 1
ATOM 2199 N N . LEU A 1 173 ? -12.858 -18.458 12.471 1.00 29.79 172 LEU A N 1
ATOM 2200 C CA . LEU A 1 173 ? -11.839 -18.110 13.451 1.00 28.95 172 LEU A CA 1
ATOM 2201 C C . LEU A 1 173 ? -11.882 -16.611 13.750 1.00 32.60 172 LEU A C 1
ATOM 2202 O O . LEU A 1 173 ? -11.868 -15.781 12.830 1.00 33.11 172 LEU A O 1
ATOM 2218 N N . ASP A 1 174 ? -11.931 -16.268 15.034 1.00 32.20 173 ASP A N 1
ATOM 2219 C CA . ASP A 1 174 ? -11.895 -14.882 15.504 1.00 28.14 173 ASP A CA 1
ATOM 2220 C C . ASP A 1 174 ? -10.579 -14.677 16.244 1.00 38.27 173 ASP A C 1
ATOM 2221 O O . ASP A 1 174 ? -10.425 -15.113 17.390 1.00 35.99 173 ASP A O 1
ATOM 2230 N N . ILE A 1 175 ? -9.633 -14.007 15.588 1.00 35.28 174 ILE A N 1
ATOM 2231 C CA . ILE A 1 175 ? -8.332 -13.729 16.188 1.00 36.86 174 ILE A CA 1
ATOM 2232 C C . ILE A 1 175 ? -8.446 -12.477 17.041 1.00 43.19 174 ILE A C 1
ATOM 2233 O O . ILE A 1 175 ? -8.681 -11.376 16.522 1.00 37.16 174 ILE A O 1
ATOM 2249 N N . GLY A 1 176 ? -8.257 -12.643 18.351 1.00 34.87 175 GLY A N 1
ATOM 2250 C CA . GLY A 1 176 ? -8.421 -11.560 19.305 1.00 36.44 175 GLY A CA 1
ATOM 2251 C C . GLY A 1 176 ? -9.860 -11.398 19.742 1.00 41.96 175 GLY A C 1
ATOM 2252 O O . GLY A 1 176 ? -10.448 -10.325 19.574 1.00 44.36 175 GLY A O 1
ATOM 2256 N N . CYS A 1 177 ? -10.441 -12.456 20.313 1.00 37.79 176 CYS A N 1
ATOM 2257 C CA . CYS A 1 177 ? -11.884 -12.493 20.520 1.00 37.21 176 CYS A CA 1
ATOM 2258 C C . CYS A 1 177 ? -12.351 -11.687 21.727 1.00 32.43 176 CYS A C 1
ATOM 2259 O O . CYS A 1 177 ? -13.554 -11.422 21.842 1.00 36.22 176 CYS A O 1
ATOM 2267 N N . GLY A 1 178 ? -11.448 -11.295 22.622 1.00 42.01 177 GLY A N 1
ATOM 2268 C CA . GLY A 1 178 ? -11.852 -10.500 23.779 1.00 47.93 177 GLY A CA 1
ATOM 2269 C C . GLY A 1 178 ? -12.842 -11.239 24.667 1.00 36.34 177 GLY A C 1
ATOM 2270 O O . GLY A 1 178 ? -12.660 -12.417 24.993 1.00 43.15 177 GLY A O 1
ATOM 2274 N N . TRP A 1 179 ? -13.917 -10.552 25.047 1.00 34.01 178 TRP A N 1
ATOM 2275 C CA . TRP A 1 179 ? -14.967 -11.129 25.882 1.00 42.91 178 TRP A CA 1
ATOM 2276 C C . TRP A 1 179 ? -15.993 -11.941 25.092 1.00 38.40 178 TRP A C 1
ATOM 2277 O O . TRP A 1 179 ? -17.031 -12.298 25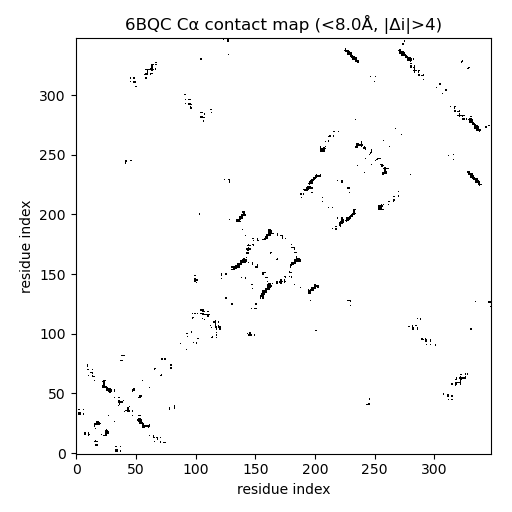.656 1.00 40.01 178 TRP A O 1
ATOM 2298 N N . GLY A 1 180 ? -15.769 -12.182 23.799 1.00 37.65 179 GLY A N 1
ATOM 2299 C CA . GLY A 1 180 ? -16.600 -13.093 23.031 1.00 32.66 179 GLY A CA 1
ATOM 2300 C C . GLY A 1 180 ? -17.881 -12.522 22.472 1.00 34.33 179 GLY A C 1
ATOM 2301 O O . GLY A 1 180 ? -18.728 -13.294 22.005 1.00 36.83 179 GLY A O 1
ATOM 2305 N N . GLY A 1 181 ? -18.050 -11.201 22.489 1.00 32.86 180 GLY A N 1
ATOM 2306 C CA . GLY A 1 181 ? -19.252 -10.608 21.927 1.00 32.06 180 GLY A CA 1
ATOM 2307 C C . GLY A 1 181 ? -19.459 -10.944 20.463 1.00 32.61 180 GLY A C 1
ATOM 2308 O O . GLY A 1 181 ? -20.586 -11.202 20.031 1.00 30.01 180 GLY A O 1
ATOM 2312 N N . LEU A 1 182 ? -18.379 -10.946 19.674 1.00 32.18 181 LEU A N 1
ATOM 2313 C CA . LEU A 1 182 ? -18.539 -11.201 18.244 1.00 38.40 181 LEU A CA 1
ATOM 2314 C C . LEU A 1 182 ? -18.851 -12.668 17.987 1.00 32.48 181 LEU A C 1
ATOM 2315 O O . LEU A 1 182 ? -19.747 -12.984 17.197 1.00 28.45 181 LEU A O 1
ATOM 2331 N N . ALA A 1 183 ? -18.138 -13.578 18.660 1.00 34.20 182 ALA A N 1
ATOM 2332 C CA . ALA A 1 183 ? -18.476 -14.993 18.560 1.00 33.04 182 ALA A CA 1
ATOM 2333 C C . ALA A 1 183 ? -19.910 -15.222 19.001 1.00 32.69 182 ALA A C 1
ATOM 2334 O O . ALA A 1 183 ? -20.688 -15.886 18.308 1.00 33.12 182 ALA A O 1
ATOM 2341 N N . HIS A 1 184 ? -20.282 -14.645 20.143 1.00 33.21 183 HIS A N 1
ATOM 2342 C CA . HIS A 1 184 ? -21.654 -14.713 20.623 1.00 32.75 183 HIS A CA 1
ATOM 2343 C C . HIS A 1 184 ? -22.618 -14.267 19.532 1.00 35.11 183 HIS A C 1
ATOM 2344 O O . HIS A 1 184 ? -23.512 -15.018 19.121 1.00 37.53 183 HIS A O 1
ATOM 2358 N N . TYR A 1 185 ? -22.422 -13.048 19.019 1.00 33.52 184 TYR A N 1
ATOM 2359 C CA . TYR A 1 185 ? -23.346 -12.505 18.028 1.00 29.06 184 TYR A CA 1
ATOM 2360 C C . TYR A 1 185 ? -23.452 -13.405 16.804 1.00 34.67 184 TYR A C 1
ATOM 2361 O O . TYR A 1 185 ? -24.546 -13.601 16.258 1.00 33.11 184 TYR A O 1
ATOM 2379 N N . MET A 1 186 ? -22.329 -13.936 16.326 1.00 32.57 185 MET A N 1
ATOM 2380 C CA . MET A 1 186 ? -22.401 -14.608 15.035 1.00 33.43 185 MET A CA 1
ATOM 2381 C C . MET A 1 186 ? -22.862 -16.053 15.165 1.00 36.88 185 MET A C 1
ATOM 2382 O O . MET A 1 186 ? -23.598 -16.542 14.302 1.00 33.58 185 MET A O 1
ATOM 2396 N N . ALA A 1 187 ? -22.458 -16.749 16.236 1.00 36.74 186 ALA A N 1
ATOM 2397 C CA . ALA A 1 187 ? -23.004 -18.079 16.479 1.00 37.51 186 ALA A CA 1
ATOM 2398 C C . ALA A 1 187 ? -24.506 -18.010 16.727 1.00 37.72 186 ALA A C 1
ATOM 2399 O O . ALA A 1 187 ? -25.261 -18.841 16.218 1.00 39.92 186 ALA A O 1
ATOM 2406 N N . SER A 1 188 ? -24.967 -16.995 17.462 1.00 37.76 187 SER A N 1
ATOM 2407 C CA . SER A 1 188 ? -26.395 -16.901 17.755 1.00 41.07 187 SER A CA 1
ATOM 2408 C C . SER A 1 188 ? -27.207 -16.637 16.496 1.00 45.18 187 SER A C 1
ATOM 2409 O O . SER A 1 188 ? -28.311 -17.168 16.343 1.00 46.73 187 SER A O 1
ATOM 2417 N N . ASN A 1 189 ? -26.692 -15.805 15.590 1.00 43.76 188 ASN A N 1
ATOM 2418 C CA . ASN A 1 189 ? -27.499 -15.311 14.484 1.00 33.58 188 ASN A CA 1
ATOM 2419 C C . ASN A 1 189 ? -27.252 -16.024 13.166 1.00 30.93 188 ASN A C 1
ATOM 2420 O O . ASN A 1 189 ? -28.089 -15.927 12.268 1.00 32.64 188 ASN A O 1
ATOM 2431 N N . TYR A 1 190 ? -26.135 -16.719 13.029 1.00 35.51 189 TYR A N 1
ATOM 2432 C CA . TYR A 1 190 ? -25.801 -17.467 11.830 1.00 33.84 189 TYR A CA 1
ATOM 2433 C C . TYR A 1 190 ? -25.455 -18.882 12.270 1.00 41.90 189 TYR A C 1
ATOM 2434 O O . TYR A 1 190 ? -25.035 -19.112 13.407 1.00 49.22 189 TYR A O 1
ATOM 2452 N N . ASP A 1 191 ? -25.673 -19.845 11.389 1.00 49.10 190 ASP A N 1
ATOM 2453 C CA . ASP A 1 191 ? -25.511 -21.246 11.779 1.00 54.08 190 ASP A CA 1
ATOM 2454 C C . ASP A 1 191 ? -24.065 -21.669 11.513 1.00 50.29 190 ASP A C 1
ATOM 2455 O O . ASP A 1 191 ? -23.752 -22.426 10.588 1.00 52.48 190 ASP A O 1
ATOM 2464 N N . VAL A 1 192 ? -23.168 -21.136 12.347 1.00 48.84 191 VAL A N 1
ATOM 2465 C CA . VAL A 1 192 ? -21.737 -21.328 12.159 1.00 41.13 191 VAL A CA 1
ATOM 2466 C C . VAL A 1 192 ? -21.095 -21.731 13.478 1.00 37.73 191 VAL A C 1
ATOM 2467 O O . VAL A 1 192 ? -21.592 -21.433 14.561 1.00 35.57 191 VAL A O 1
ATOM 2480 N N . SER A 1 193 ? -19.965 -22.406 13.356 1.00 38.95 192 SER A N 1
ATOM 2481 C CA . SER A 1 193 ? -19.082 -22.683 14.471 1.00 35.33 192 SER A CA 1
ATOM 2482 C C . SER A 1 193 ? -18.042 -21.573 14.558 1.00 39.57 192 SER A C 1
ATOM 2483 O O . SER A 1 193 ? -17.575 -21.064 13.530 1.00 38.00 192 SER A O 1
ATOM 2491 N N . VAL A 1 194 ? -17.674 -21.197 15.783 1.00 37.33 193 VAL A N 1
ATOM 2492 C CA . VAL A 1 194 ? -16.692 -20.140 16.006 1.00 37.69 193 VAL A CA 1
ATOM 2493 C C . VAL A 1 194 ? -15.584 -20.649 16.919 1.00 40.00 193 VAL A C 1
ATOM 2494 O O . VAL A 1 194 ? -15.857 -21.253 17.962 1.00 40.44 193 VAL A O 1
ATOM 2507 N N . VAL A 1 195 ? -14.339 -20.397 16.526 1.00 33.28 194 VAL A N 1
ATOM 2508 C CA . VAL A 1 195 ? -13.170 -20.569 17.381 1.00 30.16 194 VAL A CA 1
ATOM 2509 C C . VAL A 1 195 ? -12.622 -19.184 17.682 1.00 37.79 194 VAL A C 1
ATOM 2510 O O . VAL A 1 195 ? -12.230 -18.444 16.766 1.00 37.24 194 VAL A O 1
ATOM 2523 N N . GLY A 1 196 ? -12.628 -18.817 18.956 1.00 35.49 195 GLY A N 1
ATOM 2524 C CA . GLY A 1 196 ? -12.076 -17.552 19.399 1.00 32.71 195 GLY A CA 1
ATOM 2525 C C . GLY A 1 196 ? -10.700 -17.766 20.001 1.00 46.89 195 GLY A C 1
ATOM 2526 O O . GLY A 1 196 ? -10.436 -18.783 20.643 1.00 38.75 195 GLY A O 1
ATOM 2530 N N . VAL A 1 197 ? -9.814 -16.796 19.788 1.00 41.38 196 VAL A N 1
ATOM 2531 C CA . VAL A 1 197 ? -8.457 -16.861 20.319 1.00 38.63 196 VAL A CA 1
ATOM 2532 C C . VAL A 1 197 ? -8.178 -15.581 21.084 1.00 46.13 196 VAL A C 1
ATOM 2533 O O . VAL A 1 197 ? -8.412 -14.481 20.568 1.00 38.78 196 VAL A O 1
ATOM 2546 N N . THR A 1 198 ? -7.701 -15.727 22.321 1.00 45.55 197 THR A N 1
ATOM 2547 C CA . THR A 1 198 ? -7.364 -14.595 23.168 1.00 47.93 197 THR A CA 1
ATOM 2548 C C . THR A 1 198 ? -6.098 -14.906 23.955 1.00 50.60 197 THR A C 1
ATOM 2549 O O . THR A 1 198 ? -5.642 -16.052 24.047 1.00 45.11 197 THR A O 1
ATOM 2560 N N . ILE A 1 199 ? -5.541 -13.846 24.525 1.00 51.99 198 ILE A N 1
ATOM 2561 C CA . ILE A 1 199 ? -4.347 -13.935 25.349 1.00 54.50 198 ILE A CA 1
ATOM 2562 C C . ILE A 1 199 ? -4.668 -13.764 26.831 1.00 54.40 198 ILE A C 1
ATOM 2563 O O . ILE A 1 199 ? -3.832 -14.116 27.678 1.00 57.22 198 ILE A O 1
ATOM 2579 N N . SER A 1 200 ? -5.848 -13.253 27.167 1.00 52.69 199 SER A N 1
ATOM 2580 C CA . SER A 1 200 ? -6.234 -12.970 28.541 1.00 47.35 199 SER A CA 1
ATOM 2581 C C . SER A 1 200 ? -7.008 -14.155 29.101 1.00 57.81 199 SER A C 1
ATOM 2582 O O . SER A 1 200 ? -8.054 -14.536 28.559 1.00 54.62 199 SER A O 1
ATOM 2590 N N . ALA A 1 201 ? -6.502 -14.734 30.191 1.00 60.35 200 ALA A N 1
ATOM 2591 C CA . ALA A 1 201 ? -7.217 -15.832 30.828 1.00 51.37 200 ALA A CA 1
ATOM 2592 C C . ALA A 1 201 ? -8.560 -15.372 31.382 1.00 44.73 200 ALA A C 1
ATOM 2593 O O . ALA A 1 201 ? -9.508 -16.161 31.434 1.00 43.42 200 ALA A O 1
ATOM 2600 N N . GLU A 1 202 ? -8.674 -14.102 31.786 1.00 41.82 201 GLU A N 1
ATOM 2601 C CA . GLU A 1 202 ? -9.961 -13.608 32.268 1.00 45.96 201 GLU A CA 1
ATOM 2602 C C . GLU A 1 202 ? -10.962 -13.513 31.128 1.00 49.85 201 GLU A C 1
ATOM 2603 O O . GLU A 1 202 ? -12.128 -13.906 31.274 1.00 41.60 201 GLU A O 1
ATOM 2615 N N . GLN A 1 203 ? -10.528 -12.967 29.991 1.00 55.11 202 GLN A N 1
ATOM 2616 C CA . GLN A 1 203 ? -11.427 -12.817 28.853 1.00 45.81 202 GLN A CA 1
ATOM 2617 C C . GLN A 1 203 ? -11.887 -14.173 28.347 1.00 32.72 202 GLN A C 1
ATOM 2618 O O . GLN A 1 203 ? -13.055 -14.334 27.976 1.00 41.68 202 GLN A O 1
ATOM 2632 N N . GLN A 1 204 ? -10.989 -15.162 28.327 1.00 35.70 203 GLN A N 1
ATOM 2633 C CA . GLN A 1 204 ? -11.394 -16.522 27.974 1.00 40.77 203 GLN A CA 1
ATOM 2634 C C . GLN A 1 204 ? -12.606 -16.956 28.788 1.00 48.53 203 GLN A C 1
ATOM 2635 O O . GLN A 1 204 ? -13.609 -17.422 28.232 1.00 36.76 203 GLN A O 1
ATOM 2649 N N . LYS A 1 205 ? -12.535 -16.797 30.115 1.00 45.23 204 LYS A N 1
ATOM 2650 C CA . LYS A 1 205 ? -13.588 -17.319 30.978 1.00 42.53 204 LYS A CA 1
ATOM 2651 C C . LYS A 1 205 ? -14.898 -16.594 30.730 1.00 39.38 204 LYS A C 1
ATOM 2652 O O . LYS A 1 205 ? -15.952 -17.224 30.601 1.00 42.76 204 LYS A O 1
ATOM 2671 N N . MET A 1 206 ? -14.855 -15.264 30.674 1.00 38.93 205 MET A N 1
ATOM 2672 C CA . MET A 1 206 ? -16.074 -14.505 30.432 1.00 43.39 205 MET A CA 1
ATOM 2673 C C . MET A 1 206 ? -16.649 -14.807 29.058 1.00 39.85 205 MET A C 1
ATOM 2674 O O . MET A 1 206 ? -17.874 -14.822 28.885 1.00 39.79 205 MET A O 1
ATOM 2688 N N . ALA A 1 207 ? -15.781 -15.050 28.076 1.00 35.47 206 ALA A N 1
ATOM 2689 C CA . ALA A 1 207 ? -16.238 -15.389 26.733 1.00 44.16 206 ALA A CA 1
ATOM 2690 C C . ALA A 1 207 ? -16.904 -16.758 26.715 1.00 43.03 206 ALA A C 1
ATOM 2691 O O . ALA A 1 207 ? -17.951 -16.939 26.082 1.00 37.24 206 ALA A O 1
ATOM 2698 N N . GLN A 1 208 ? -16.307 -17.734 27.403 1.00 41.46 207 GLN A N 1
ATOM 2699 C CA . GLN A 1 208 ? -16.926 -19.048 27.519 1.00 40.45 207 GLN A CA 1
ATOM 2700 C C . GLN A 1 208 ? -18.289 -18.953 28.189 1.00 39.84 207 GLN A C 1
ATOM 2701 O O . GLN A 1 208 ? -19.266 -19.540 27.709 1.00 40.80 207 GLN A O 1
ATOM 2715 N N . GLU A 1 209 ? -18.384 -18.185 29.279 1.00 37.52 208 GLU A N 1
ATOM 2716 C CA . GLU A 1 209 ? -19.658 -18.038 29.975 1.00 40.76 208 GLU A CA 1
ATOM 2717 C C . GLU A 1 209 ? -20.689 -17.377 29.082 1.00 45.78 208 GLU A C 1
ATOM 2718 O O . GLU A 1 209 ? -21.857 -17.787 29.058 1.00 40.67 208 GLU A O 1
ATOM 2730 N N . ARG A 1 210 ? -20.277 -16.337 28.353 1.00 39.02 209 ARG A N 1
ATOM 2731 C CA . ARG A 1 210 ? -21.197 -15.626 27.476 1.00 40.76 209 ARG A CA 1
ATOM 2732 C C . ARG A 1 210 ? -21.739 -16.544 26.392 1.00 33.53 209 ARG A C 1
ATOM 2733 O O . ARG A 1 210 ? -22.904 -16.430 26.000 1.00 36.40 209 ARG A O 1
ATOM 2754 N N . CYS A 1 211 ? -20.907 -17.444 25.883 1.00 31.30 210 CYS A N 1
ATOM 2755 C CA . CYS A 1 211 ? -21.259 -18.271 24.738 1.00 32.05 210 CYS A CA 1
ATOM 2756 C C . CYS A 1 211 ? -21.726 -19.676 25.115 1.00 40.58 210 CYS A C 1
ATOM 2757 O O . CYS A 1 211 ? -21.870 -20.524 24.225 1.00 34.17 210 CYS A O 1
ATOM 2765 N N . GLU A 1 212 ? -21.982 -19.941 26.399 1.00 40.03 211 GLU A N 1
ATOM 2766 C CA . GLU A 1 212 ? -22.530 -21.236 26.807 1.00 37.25 211 GLU A CA 1
ATOM 2767 C C . GLU A 1 212 ? -23.808 -21.559 26.040 1.00 28.81 211 GLU A C 1
ATOM 2768 O O . GLU A 1 212 ? -24.738 -20.753 25.991 1.00 37.29 211 GLU A O 1
ATOM 2780 N N . GLY A 1 213 ? -23.872 -22.762 25.483 1.00 35.81 212 GLY A N 1
ATOM 2781 C CA . GLY A 1 213 ? -24.993 -23.168 24.664 1.00 35.95 212 GLY A CA 1
ATOM 2782 C C . GLY A 1 213 ? -24.782 -22.978 23.176 1.00 43.91 212 GLY A C 1
ATOM 2783 O O . GLY A 1 213 ? -25.642 -23.389 22.385 1.00 39.54 212 GLY A O 1
ATOM 2787 N N . LEU A 1 214 ? -23.666 -22.378 22.774 1.00 41.92 213 LEU A N 1
ATOM 2788 C CA . LEU A 1 214 ? -23.368 -22.124 21.374 1.00 37.04 213 LEU A CA 1
ATOM 2789 C C . LEU A 1 214 ? -22.143 -22.927 20.973 1.00 35.00 213 LEU A C 1
ATOM 2790 O O . LEU A 1 214 ? -21.334 -23.326 21.815 1.00 36.67 213 LEU A O 1
ATOM 2806 N N . ASP A 1 215 ? -22.013 -23.159 19.667 1.00 39.52 214 ASP A N 1
ATOM 2807 C CA . ASP A 1 215 ? -20.883 -23.914 19.123 1.00 46.21 214 ASP A CA 1
ATOM 2808 C C . ASP A 1 215 ? -19.666 -22.993 19.017 1.00 41.07 214 ASP A C 1
ATOM 2809 O O . ASP A 1 215 ? -19.185 -22.643 17.935 1.00 39.55 214 ASP A O 1
ATOM 2818 N N . VAL A 1 216 ? -19.159 -22.609 20.183 1.00 35.34 215 VAL A N 1
ATOM 2819 C CA . VAL A 1 216 ? -18.050 -21.671 20.302 1.00 34.83 215 VAL A CA 1
ATOM 2820 C C . VAL A 1 216 ? -16.970 -22.303 21.162 1.00 41.71 215 VAL A C 1
ATOM 2821 O O . VAL A 1 216 ? -17.256 -22.830 22.243 1.00 44.17 215 VAL A O 1
ATOM 2834 N N . THR A 1 217 ? -15.730 -22.221 20.699 1.00 39.96 216 THR A N 1
ATOM 2835 C CA . THR A 1 217 ? -14.570 -22.630 21.473 1.00 38.60 216 THR A CA 1
ATOM 2836 C C . THR A 1 217 ? -13.658 -21.429 21.615 1.00 43.68 216 THR A C 1
ATOM 2837 O O . THR A 1 217 ? -13.293 -20.802 20.615 1.00 41.49 216 THR A O 1
ATOM 2848 N N . ILE A 1 218 ? -13.300 -21.105 22.851 1.00 36.44 217 ILE A N 1
ATOM 2849 C CA . ILE A 1 218 ? -12.362 -20.031 23.143 1.00 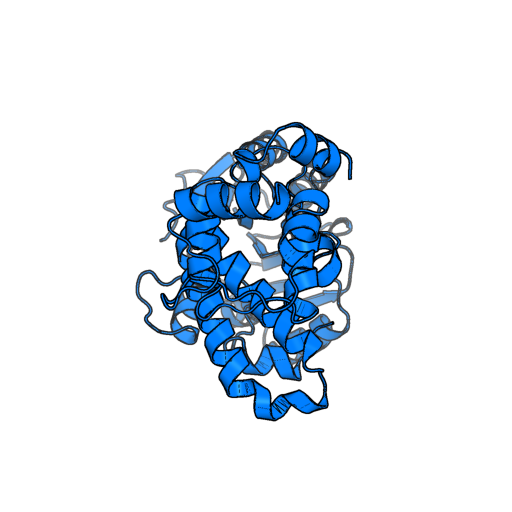40.48 217 ILE A CA 1
ATOM 2850 C C . ILE A 1 218 ? -11.039 -20.645 23.573 1.00 48.87 217 ILE A C 1
ATOM 2851 O O . ILE A 1 218 ? -10.957 -21.301 24.621 1.00 51.06 217 ILE A O 1
ATOM 2867 N N . LEU A 1 219 ? -10.007 -20.410 22.774 1.00 43.48 218 LEU A N 1
ATOM 2868 C CA . LEU A 1 219 ? -8.664 -20.897 23.040 1.00 38.44 218 LEU A CA 1
ATOM 2869 C C . LEU A 1 219 ? -7.842 -19.796 23.682 1.00 44.80 218 LEU A C 1
ATOM 2870 O O . LEU A 1 219 ? -7.949 -18.625 23.306 1.00 48.63 218 LEU A O 1
ATOM 2886 N N . LEU A 1 220 ? -7.020 -20.179 24.647 1.00 46.73 219 LEU A N 1
ATOM 2887 C CA . LEU A 1 220 ? -6.076 -19.275 25.288 1.00 50.76 219 LEU A CA 1
ATOM 2888 C C . LEU A 1 220 ? -4.712 -19.708 24.774 1.00 57.18 219 LEU A C 1
ATOM 2889 O O . LEU A 1 220 ? -4.141 -20.688 25.261 1.00 63.67 219 LEU A O 1
ATOM 2905 N N . GLN A 1 221 ? -4.205 -19.003 23.769 1.00 47.67 220 GLN A N 1
ATOM 2906 C CA . GLN A 1 221 ? -2.930 -19.372 23.167 1.00 46.69 220 GLN A CA 1
ATOM 2907 C C . GLN A 1 221 ? -2.454 -18.237 22.272 1.00 52.05 220 GLN A C 1
ATOM 2908 O O . GLN A 1 221 ? -3.133 -17.219 22.097 1.00 51.77 220 GLN A O 1
ATOM 2922 N N . ASP A 1 222 ? -1.276 -18.445 21.690 1.00 53.11 221 ASP A N 1
ATOM 2923 C CA . ASP A 1 222 ? -0.729 -17.539 20.698 1.00 54.27 221 ASP A CA 1
ATOM 2924 C C . ASP A 1 222 ? -1.310 -17.892 19.334 1.00 49.23 221 ASP A C 1
ATOM 2925 O O . ASP A 1 222 ? -1.255 -19.053 18.908 1.00 48.83 221 ASP A O 1
ATOM 2934 N N . TYR A 1 223 ? -1.881 -16.888 18.656 1.00 51.39 222 TYR A N 1
ATOM 2935 C CA . TYR A 1 223 ? -2.492 -17.119 17.348 1.00 43.64 222 TYR A CA 1
ATOM 2936 C C . TYR A 1 223 ? -1.482 -17.683 16.362 1.00 40.26 222 TYR A C 1
ATOM 2937 O O . TYR A 1 223 ? -1.846 -18.462 15.475 1.00 41.84 222 TYR A O 1
ATOM 2955 N N . ARG A 1 224 ? -0.206 -17.324 16.512 1.00 45.00 223 ARG A N 1
ATOM 2956 C CA . ARG A 1 224 ? 0.815 -17.787 15.581 1.00 44.62 223 ARG A CA 1
ATOM 2957 C C . ARG A 1 224 ? 1.003 -19.299 15.616 1.00 52.09 223 ARG A C 1
ATOM 2958 O O . ARG A 1 224 ? 1.599 -19.859 14.688 1.00 50.29 223 ARG A O 1
ATOM 2979 N N . ASP A 1 225 ? 0.512 -19.974 16.651 1.00 49.25 224 ASP A N 1
ATOM 2980 C CA . ASP A 1 225 ? 0.597 -21.422 16.709 1.00 47.31 224 ASP A CA 1
ATOM 2981 C C . ASP A 1 225 ? -0.566 -22.115 16.021 1.00 50.18 224 ASP A C 1
ATOM 2982 O O . ASP A 1 225 ? -0.563 -23.346 15.915 1.00 51.68 224 ASP A O 1
ATOM 2991 N N . LEU A 1 226 ? -1.556 -21.365 15.553 1.00 45.58 225 LEU A N 1
ATOM 2992 C CA . LEU A 1 226 ? -2.699 -21.980 14.899 1.00 48.28 225 LEU A CA 1
ATOM 2993 C C . LEU A 1 226 ? -2.259 -22.649 13.609 1.00 44.75 225 LEU A C 1
ATOM 2994 O O . LEU A 1 226 ? -1.530 -22.056 12.807 1.00 43.47 225 LEU A O 1
ATOM 3010 N N . ASN A 1 227 ? -2.677 -23.904 13.427 1.00 42.39 226 ASN A N 1
ATOM 3011 C CA . ASN A 1 227 ? -2.504 -24.613 12.161 1.00 44.51 226 ASN A CA 1
ATOM 3012 C C . ASN A 1 227 ? -3.789 -25.404 11.914 1.00 49.22 226 ASN A C 1
ATOM 3013 O O . ASN A 1 227 ? -3.875 -26.589 12.243 1.00 56.14 226 ASN A O 1
ATOM 3024 N N . ASP A 1 228 ? -4.759 -24.754 11.284 1.00 44.53 227 ASP A N 1
ATOM 3025 C CA . ASP A 1 228 ? -6.093 -25.311 11.089 1.00 39.61 227 ASP A CA 1
ATOM 3026 C C . ASP A 1 228 ? -6.571 -24.837 9.716 1.00 40.51 227 ASP A C 1
ATOM 3027 O O . ASP A 1 228 ? -5.787 -24.361 8.889 1.00 37.36 227 ASP A O 1
ATOM 3036 N N . GLN A 1 229 ? -7.866 -24.979 9.456 1.00 40.87 228 GLN A N 1
ATOM 3037 C CA . GLN A 1 229 ? -8.452 -24.557 8.190 1.00 40.62 228 GLN A CA 1
ATOM 3038 C C . GLN A 1 229 ? -9.848 -24.036 8.496 1.00 46.32 228 GLN A C 1
ATOM 3039 O O . GLN A 1 229 ? -10.713 -24.797 8.943 1.00 42.39 228 GLN A O 1
ATOM 3053 N N . PHE A 1 230 ? -10.058 -22.739 8.283 1.00 36.52 229 PHE A N 1
ATOM 3054 C CA . PHE A 1 230 ? -11.341 -22.115 8.547 1.00 36.18 229 PHE A CA 1
ATOM 3055 C C . PHE A 1 230 ? -11.946 -21.586 7.258 1.00 32.97 229 PHE A C 1
ATOM 3056 O O . PHE A 1 230 ? -11.237 -21.190 6.325 1.00 34.02 229 PHE A O 1
ATOM 3073 N N . ASP A 1 231 ? -13.276 -21.594 7.218 1.00 35.07 230 ASP A N 1
ATOM 3074 C CA . ASP A 1 231 ? -13.976 -21.017 6.081 1.00 33.41 230 ASP A CA 1
ATOM 3075 C C . ASP A 1 231 ? -13.839 -19.503 6.073 1.00 36.08 230 ASP A C 1
ATOM 3076 O O . ASP A 1 231 ? -13.812 -18.887 5.003 1.00 31.64 230 ASP A O 1
ATOM 3085 N N . ARG A 1 232 ? -13.736 -18.902 7.255 1.00 32.34 231 ARG A N 1
ATOM 3086 C CA . ARG A 1 232 ? -13.682 -17.463 7.404 1.00 31.26 231 ARG A CA 1
ATOM 3087 C C . ARG A 1 232 ? -12.805 -17.127 8.596 1.00 32.27 231 ARG A C 1
ATOM 3088 O O . ARG A 1 232 ? -12.740 -17.872 9.579 1.00 31.35 231 ARG A O 1
ATOM 3109 N N . ILE A 1 233 ? -12.154 -15.979 8.514 1.00 30.18 232 ILE A N 1
ATOM 3110 C CA . ILE A 1 233 ? -11.359 -15.466 9.612 1.00 25.38 232 ILE A CA 1
ATOM 3111 C C . ILE A 1 233 ? -11.699 -14.000 9.790 1.00 29.74 232 ILE A C 1
ATOM 3112 O O . ILE A 1 233 ? -11.918 -13.272 8.811 1.00 27.32 232 ILE A O 1
ATOM 3128 N N . VAL A 1 234 ? -11.746 -13.572 11.042 1.00 25.66 233 VAL A N 1
ATOM 3129 C CA . VAL A 1 234 ? -12.040 -12.191 11.386 1.00 27.50 233 VAL A CA 1
ATOM 3130 C C . VAL A 1 234 ? -11.109 -11.786 12.513 1.00 31.37 233 VAL A C 1
ATOM 3131 O O . VAL A 1 234 ? -10.771 -12.601 13.377 1.00 30.05 233 VAL A O 1
ATOM 3144 N N . SER A 1 235 ? -10.675 -10.532 12.490 1.00 27.79 234 SER A N 1
ATOM 3145 C CA . SER A 1 235 ? -9.753 -10.036 13.497 1.00 30.38 234 SER A CA 1
ATOM 3146 C C . SER A 1 235 ? -10.090 -8.585 13.786 1.00 29.50 234 SER A C 1
ATOM 3147 O O . SER A 1 235 ? -10.086 -7.751 12.882 1.00 28.74 234 SER A O 1
ATOM 3155 N N . VAL A 1 236 ? -10.373 -8.288 15.043 1.00 30.41 235 VAL A N 1
ATOM 3156 C CA . VAL A 1 236 ? -10.802 -6.968 15.476 1.00 26.45 235 VAL A CA 1
ATOM 3157 C C . VAL A 1 236 ? -9.854 -6.536 16.586 1.00 39.42 235 VAL A C 1
ATOM 3158 O O . VAL A 1 236 ? -9.726 -7.230 17.599 1.00 35.54 235 VAL A O 1
ATOM 3171 N N . GLY A 1 237 ? -9.152 -5.430 16.371 1.00 35.94 236 GLY A N 1
ATOM 3172 C CA . GLY A 1 237 ? -8.458 -4.767 17.462 1.00 45.85 236 GLY A CA 1
ATOM 3173 C C . GLY A 1 237 ? -7.333 -5.552 18.095 1.00 46.43 236 GLY A C 1
ATOM 3174 O O . GLY A 1 237 ? -7.044 -5.353 19.282 1.00 56.14 236 GLY A O 1
ATOM 3178 N N . MET A 1 238 ? -6.697 -6.460 17.352 1.00 40.86 237 MET A N 1
ATOM 3179 C CA . MET A 1 238 ? -5.426 -7.022 17.783 1.00 38.79 237 MET A CA 1
ATOM 3180 C C . MET A 1 238 ? -4.280 -6.718 16.837 1.00 40.15 237 MET A C 1
ATOM 3181 O O . MET A 1 238 ? -3.125 -6.741 17.272 1.00 37.89 237 MET A O 1
ATOM 3195 N N . PHE A 1 239 ? -4.565 -6.380 15.575 1.00 39.71 238 PHE A N 1
ATOM 3196 C CA . PHE A 1 239 ? -3.509 -6.046 14.621 1.00 36.73 238 PHE A CA 1
ATOM 3197 C C . PHE A 1 239 ? -2.693 -4.828 15.073 1.00 34.09 238 PHE A C 1
ATOM 3198 O O . PHE A 1 239 ? -1.478 -4.765 14.840 1.00 30.82 238 PHE A O 1
ATOM 3215 N N . GLU A 1 240 ? -3.337 -3.858 15.724 1.00 32.55 239 GLU A N 1
ATOM 3216 C CA . GLU A 1 240 ? -2.639 -2.693 16.261 1.00 35.04 239 GLU A CA 1
ATOM 3217 C C . GLU A 1 240 ? -1.564 -3.042 17.290 1.00 37.06 239 GLU A C 1
ATOM 3218 O O . GLU A 1 240 ? -0.759 -2.171 17.635 1.00 35.10 239 GLU A O 1
ATOM 3230 N N . HIS A 1 241 ? -1.547 -4.261 17.814 1.00 39.37 240 HIS A N 1
ATOM 3231 C CA . HIS A 1 241 ? -0.552 -4.665 18.796 1.00 45.61 240 HIS A CA 1
ATOM 3232 C C . HIS A 1 241 ? 0.446 -5.647 18.219 1.00 47.05 240 HIS A C 1
ATOM 3233 O O . HIS A 1 241 ? 1.354 -6.082 18.930 1.00 38.29 240 HIS A O 1
ATOM 3247 N N . VAL A 1 242 ? 0.305 -5.995 16.939 1.00 36.47 241 VAL A N 1
ATOM 3248 C CA . VAL A 1 242 ? 1.221 -6.942 16.315 1.00 38.61 241 VAL A CA 1
ATOM 3249 C C . VAL A 1 242 ? 2.588 -6.305 16.080 1.00 39.44 241 VAL A C 1
ATOM 3250 O O . VAL A 1 242 ? 3.624 -6.962 16.232 1.00 41.55 241 VAL A O 1
ATOM 3263 N N . GLY A 1 243 ? 2.615 -5.022 15.708 1.00 34.62 242 GLY A N 1
ATOM 3264 C CA . GLY A 1 243 ? 3.846 -4.351 15.349 1.00 35.01 242 GLY A CA 1
ATOM 3265 C C . GLY A 1 243 ? 4.198 -4.584 13.887 1.00 35.79 242 GLY A C 1
ATOM 3266 O O . GLY A 1 243 ? 4.116 -5.710 13.386 1.00 33.74 242 GLY A O 1
ATOM 3270 N N . PRO A 1 244 ? 4.613 -3.527 13.177 1.00 35.18 243 PRO A N 1
ATOM 3271 C CA . PRO A 1 244 ? 4.841 -3.665 11.724 1.00 37.28 243 PRO A CA 1
ATOM 3272 C C . PRO A 1 244 ? 5.910 -4.681 11.343 1.00 38.28 243 PRO A C 1
ATOM 3273 O O . PRO A 1 244 ? 5.789 -5.328 10.293 1.00 38.71 243 PRO A O 1
ATOM 3284 N N . LYS A 1 245 ? 6.936 -4.874 12.172 1.00 43.33 244 LYS A N 1
ATOM 3285 C CA . LYS A 1 245 ? 7.923 -5.911 11.889 1.00 48.02 244 LYS A CA 1
ATOM 3286 C C . LYS A 1 245 ? 7.291 -7.295 11.782 1.00 41.62 244 LYS A C 1
ATOM 3287 O O . LYS A 1 245 ? 7.880 -8.188 11.167 1.00 43.13 244 LYS A O 1
ATOM 3306 N N . ASN A 1 246 ? 6.100 -7.492 12.346 1.00 42.52 245 ASN A N 1
ATOM 3307 C CA . ASN A 1 246 ? 5.447 -8.794 12.338 1.00 36.76 245 ASN A CA 1
ATOM 3308 C C . ASN A 1 246 ? 4.220 -8.860 11.429 1.00 38.75 245 ASN A C 1
ATOM 3309 O O . ASN A 1 246 ? 3.461 -9.834 11.508 1.00 34.76 245 ASN A O 1
ATOM 3318 N N . TYR A 1 247 ? 3.998 -7.860 10.567 1.00 35.04 246 TYR A N 1
ATOM 3319 C CA . TYR A 1 247 ? 2.842 -7.921 9.674 1.00 30.32 246 TYR A CA 1
ATOM 3320 C C . TYR A 1 247 ? 2.972 -9.082 8.703 1.00 28.23 246 TYR A C 1
ATOM 3321 O O . TYR A 1 247 ? 2.002 -9.814 8.466 1.00 28.42 246 TYR A O 1
ATOM 3339 N N . ASP A 1 248 ? 4.169 -9.288 8.149 1.00 29.75 247 ASP A N 1
ATOM 3340 C CA . ASP A 1 248 ? 4.369 -10.405 7.226 1.00 34.68 247 ASP A CA 1
ATOM 3341 C C . ASP A 1 248 ? 3.998 -11.731 7.876 1.00 35.75 247 ASP A C 1
ATOM 3342 O O . ASP A 1 248 ? 3.314 -12.563 7.266 1.00 37.29 247 ASP A O 1
ATOM 3351 N N . THR A 1 249 ? 4.429 -11.942 9.122 1.00 37.64 248 THR A N 1
ATOM 3352 C CA . THR A 1 249 ? 4.078 -13.170 9.828 1.00 36.14 248 THR A CA 1
ATOM 3353 C C . THR A 1 249 ? 2.578 -13.255 10.061 1.00 32.21 248 THR A C 1
ATOM 3354 O O . THR A 1 249 ? 1.972 -14.320 9.897 1.00 32.76 248 THR A O 1
ATOM 3365 N N . TYR A 1 250 ? 1.960 -12.138 10.434 1.00 32.06 249 TYR A N 1
ATOM 3366 C CA . TYR A 1 250 ? 0.526 -12.141 10.686 1.00 29.43 249 TYR A CA 1
ATOM 3367 C C . TYR A 1 250 ? -0.248 -12.635 9.475 1.00 31.72 249 TYR A C 1
ATOM 3368 O O . TYR A 1 250 ? -1.069 -13.552 9.587 1.00 30.01 249 TYR A O 1
ATOM 3386 N N . PHE A 1 251 ? -0.011 -12.030 8.299 1.00 32.35 250 PHE A N 1
ATOM 3387 C CA . PHE A 1 251 ? -0.736 -12.458 7.106 1.00 32.75 250 PHE A CA 1
ATOM 3388 C C . PHE A 1 251 ? -0.353 -13.873 6.689 1.00 30.03 250 PHE A C 1
ATOM 3389 O O . PHE A 1 251 ? -1.185 -14.599 6.126 1.00 29.79 250 PHE A O 1
ATOM 3406 N N . ALA A 1 252 ? 0.880 -14.297 6.967 1.00 34.72 251 ALA A N 1
ATOM 3407 C CA . ALA A 1 252 ? 1.234 -15.692 6.704 1.00 38.29 251 ALA A CA 1
ATOM 3408 C C . ALA A 1 252 ? 0.439 -16.641 7.596 1.00 34.45 251 ALA A C 1
ATOM 3409 O O . ALA A 1 252 ? 0.013 -17.714 7.150 1.00 33.69 251 ALA A O 1
ATOM 3416 N N . VAL A 1 253 ? 0.208 -16.254 8.852 1.00 32.16 252 VAL A N 1
ATOM 3417 C CA . VAL A 1 253 ? -0.582 -17.099 9.742 1.00 31.00 252 VAL A CA 1
ATOM 3418 C C . VAL A 1 253 ? -2.030 -17.165 9.276 1.00 33.64 252 VAL A C 1
ATOM 3419 O O . VAL A 1 253 ? -2.637 -18.243 9.241 1.00 31.26 252 VAL A O 1
ATOM 3432 N N . VAL A 1 254 ? -2.606 -16.024 8.893 1.00 31.52 253 VAL A N 1
ATOM 3433 C CA . VAL A 1 254 ? -3.981 -16.025 8.392 1.00 28.54 253 VAL A CA 1
ATOM 3434 C C . VAL A 1 254 ? -4.095 -16.913 7.158 1.00 27.81 253 VAL A C 1
ATOM 3435 O O . VAL A 1 254 ? -5.036 -17.707 7.024 1.00 29.85 253 VAL A O 1
ATOM 3448 N N . ASP A 1 255 ? -3.146 -16.772 6.227 1.00 30.78 254 ASP A N 1
ATOM 3449 C CA . ASP A 1 255 ? -3.144 -17.582 5.007 1.00 29.42 254 ASP A CA 1
ATOM 3450 C C . ASP A 1 255 ? -3.109 -19.071 5.350 1.00 30.90 254 ASP A C 1
ATOM 3451 O O . ASP A 1 255 ? -3.884 -19.867 4.812 1.00 33.96 254 ASP A O 1
ATOM 3460 N N . ARG A 1 256 ? -2.214 -19.463 6.259 1.00 34.99 255 ARG A N 1
ATOM 3461 C CA . ARG A 1 256 ? -2.117 -20.867 6.657 1.00 36.60 255 ARG A CA 1
ATOM 3462 C C . ARG A 1 256 ? -3.449 -21.404 7.173 1.00 36.03 255 ARG A C 1
ATOM 3463 O O . ARG A 1 256 ? -3.762 -22.582 6.977 1.00 40.14 255 ARG A O 1
ATOM 3484 N N . ASN A 1 257 ? -4.248 -20.567 7.821 1.00 31.54 256 ASN A N 1
ATOM 3485 C CA . ASN A 1 257 ? -5.444 -21.032 8.501 1.00 33.90 256 ASN A CA 1
ATOM 3486 C C . ASN A 1 257 ? -6.728 -20.822 7.719 1.00 32.71 256 ASN A C 1
ATOM 3487 O O . ASN A 1 257 ? -7.801 -21.162 8.226 1.00 31.66 256 ASN A O 1
ATOM 3498 N N . LEU A 1 258 ? -6.650 -20.296 6.500 1.00 35.31 257 LEU A N 1
ATOM 3499 C CA . LEU A 1 258 ? -7.827 -19.969 5.708 1.00 35.55 257 LEU A CA 1
ATOM 3500 C C . LEU A 1 258 ? -7.990 -20.998 4.598 1.00 34.00 257 LEU A C 1
ATOM 3501 O O . LEU A 1 258 ? -7.051 -21.246 3.833 1.00 36.57 257 LEU A O 1
ATOM 3517 N N . LYS A 1 259 ? -9.184 -21.583 4.506 1.00 32.44 258 LYS A N 1
ATOM 3518 C CA . LYS A 1 259 ? -9.471 -22.517 3.430 1.00 40.28 258 LYS A CA 1
ATOM 3519 C C . LYS A 1 259 ? -9.358 -21.822 2.069 1.00 38.22 258 LYS A C 1
ATOM 3520 O O . LYS A 1 259 ? -9.486 -20.599 1.967 1.00 37.39 258 LYS A O 1
ATOM 3539 N N . PRO A 1 260 ? -9.155 -22.600 0.999 1.00 43.35 259 PRO A N 1
ATOM 3540 C CA . PRO A 1 260 ? -8.868 -21.991 -0.317 1.00 43.30 259 PRO A CA 1
ATOM 3541 C C . PRO A 1 260 ? -9.838 -20.909 -0.775 1.00 40.51 259 PRO A C 1
ATOM 3542 O O . PRO A 1 260 ? -9.393 -19.859 -1.253 1.00 40.90 259 PRO A O 1
ATOM 3553 N N . GLU A 1 261 ? -11.147 -21.142 -0.673 1.00 38.39 260 GLU A N 1
ATOM 3554 C CA . GLU A 1 261 ? -12.140 -20.154 -1.075 1.00 38.82 260 GLU A CA 1
ATOM 3555 C C . GLU A 1 261 ? -12.566 -19.260 0.076 1.00 36.84 260 GLU A C 1
ATOM 3556 O O . GLU A 1 261 ? -13.629 -18.635 0.003 1.00 35.19 260 GLU A O 1
ATOM 3568 N N . GLY A 1 262 ? -11.772 -19.200 1.137 1.00 33.74 261 GLY A N 1
ATOM 3569 C CA . GLY A 1 262 ? -12.173 -18.472 2.318 1.00 35.28 261 GLY A CA 1
ATOM 3570 C C . GLY A 1 262 ? -12.100 -16.967 2.151 1.00 33.35 261 GLY A C 1
ATOM 3571 O O . GLY A 1 262 ? -11.594 -16.419 1.168 1.00 31.45 261 GLY A O 1
ATOM 3575 N N . ILE A 1 263 ? -12.641 -16.292 3.160 1.00 33.29 262 ILE A N 1
ATOM 3576 C CA . ILE A 1 263 ? -12.671 -14.840 3.228 1.00 30.83 262 ILE A CA 1
ATOM 3577 C C . ILE A 1 263 ? -12.164 -14.406 4.596 1.00 29.93 262 ILE A C 1
ATOM 3578 O O . ILE A 1 263 ? -12.499 -15.014 5.622 1.00 27.67 262 ILE A O 1
ATOM 3594 N N . PHE A 1 264 ? -11.368 -13.345 4.599 1.00 28.83 263 PHE A N 1
ATOM 3595 C CA . PHE A 1 264 ? -10.759 -12.784 5.795 1.00 27.14 263 PHE A CA 1
ATOM 3596 C C . PHE A 1 264 ? -11.136 -11.310 5.906 1.00 29.24 263 PHE A C 1
ATOM 3597 O O . PHE A 1 264 ? -10.970 -10.545 4.944 1.00 25.87 263 PHE A O 1
ATOM 3614 N N . LEU A 1 265 ? -11.648 -10.919 7.069 1.00 24.05 264 LEU A N 1
ATOM 3615 C CA . LEU A 1 265 ? -11.959 -9.526 7.380 1.00 26.36 264 LEU A CA 1
ATOM 3616 C C . LEU A 1 265 ? -11.036 -9.014 8.477 1.00 28.96 264 LEU A C 1
ATOM 3617 O O . LEU A 1 265 ? -11.038 -9.537 9.601 1.00 26.18 264 LEU A O 1
ATOM 3633 N N . LEU A 1 266 ? -10.323 -7.936 8.172 1.00 25.14 265 LEU A N 1
ATOM 3634 C CA . LEU A 1 266 ? -9.423 -7.278 9.103 1.00 25.99 265 LEU A CA 1
ATOM 3635 C C . LEU A 1 266 ? -10.025 -5.950 9.527 1.00 26.85 265 LEU A C 1
ATOM 3636 O O . LEU A 1 266 ? -10.330 -5.104 8.685 1.00 27.76 265 LEU A O 1
ATOM 3652 N N . HIS A 1 267 ? -10.172 -5.763 10.830 1.00 24.00 266 HIS A N 1
ATOM 3653 C CA . HIS A 1 267 ? -10.730 -4.543 11.397 1.00 25.04 266 HIS A CA 1
ATOM 3654 C C . HIS A 1 267 ? -9.661 -3.927 12.285 1.00 27.63 266 HIS A C 1
ATOM 3655 O O . HIS A 1 267 ? -9.229 -4.556 13.258 1.00 29.07 266 HIS A O 1
ATOM 3669 N N . THR A 1 268 ? -9.241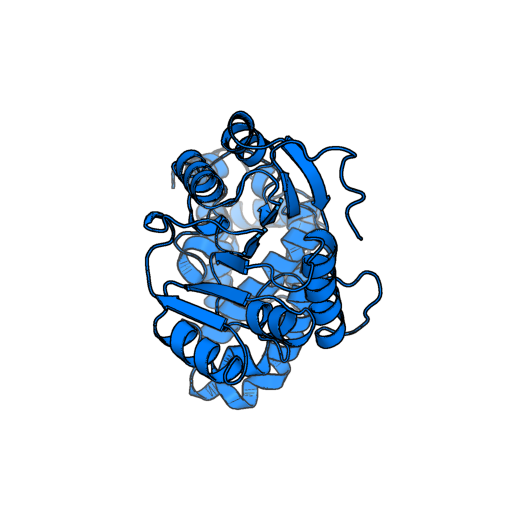 -2.703 11.963 1.00 27.03 267 THR A N 1
ATOM 3670 C CA . THR A 1 268 ? -8.124 -2.110 12.681 1.00 26.46 267 THR A CA 1
ATOM 3671 C C . THR A 1 268 ? -8.162 -0.593 12.577 1.00 25.98 267 THR A C 1
ATOM 3672 O O . THR A 1 268 ? -8.547 -0.031 11.552 1.00 26.88 267 THR A O 1
ATOM 3683 N N . ILE A 1 269 ? -7.733 0.060 13.652 1.00 26.26 268 ILE A N 1
ATOM 3684 C CA . ILE A 1 269 ? -7.427 1.480 13.583 1.00 27.81 268 ILE A CA 1
ATOM 3685 C C . ILE A 1 269 ? -6.218 1.664 12.672 1.00 30.47 268 ILE A C 1
ATOM 3686 O O . ILE A 1 269 ? -5.358 0.786 12.564 1.00 26.15 268 ILE A O 1
ATOM 3702 N N . GLY A 1 270 ? -6.133 2.819 12.031 1.00 27.22 269 GLY A N 1
ATOM 3703 C CA . GLY A 1 270 ? -5.107 3.046 11.029 1.00 28.67 269 GLY A CA 1
ATOM 3704 C C . GLY A 1 270 ? -4.553 4.457 11.091 1.00 28.30 269 GLY A C 1
ATOM 3705 O O . GLY A 1 270 ? -5.206 5.390 11.561 1.00 26.99 269 GLY A O 1
ATOM 3709 N N . SER A 1 271 ? -3.321 4.592 10.616 1.00 30.15 270 SER A N 1
ATOM 3710 C CA . SER A 1 271 ? -2.622 5.861 10.539 1.00 28.75 270 SER A CA 1
ATOM 3711 C C . SER A 1 271 ? -2.597 6.332 9.091 1.00 28.38 270 SER A C 1
ATOM 3712 O O . SER A 1 271 ? -2.602 5.522 8.159 1.00 28.25 270 SER A O 1
ATOM 3720 N N . LYS A 1 272 ? -2.579 7.645 8.902 1.00 30.09 271 LYS A N 1
ATOM 3721 C CA . LYS A 1 272 ? -2.457 8.149 7.539 1.00 40.15 271 LYS A CA 1
ATOM 3722 C C . LYS A 1 272 ? -1.014 8.190 7.048 1.00 32.97 271 LYS A C 1
ATOM 3723 O O . LYS A 1 272 ? -0.788 8.537 5.886 1.00 38.20 271 LYS A O 1
ATOM 3742 N N . LYS A 1 273 ? -0.054 7.737 7.858 1.00 31.59 272 LYS A N 1
ATOM 3743 C CA . LYS A 1 273 ? 1.364 7.827 7.533 1.00 38.98 272 LYS A CA 1
ATOM 3744 C C . LYS A 1 273 ? 2.060 6.510 7.866 1.00 38.40 272 LYS A C 1
ATOM 3745 O O . LYS A 1 273 ? 1.688 5.822 8.818 1.00 36.91 272 LYS A O 1
ATOM 3764 N N . THR A 1 274 ? 3.080 6.168 7.069 1.00 36.34 273 THR A N 1
ATOM 3765 C CA . THR A 1 274 ? 3.878 4.951 7.252 1.00 35.72 273 THR A CA 1
ATOM 3766 C C . THR A 1 274 ? 5.107 5.294 8.091 1.00 51.06 273 THR A C 1
ATOM 3767 O O . THR A 1 274 ? 6.070 5.888 7.594 1.00 49.00 273 THR A O 1
ATOM 3778 N N . ASP A 1 275 ? 5.086 4.921 9.362 1.00 54.84 274 ASP A N 1
ATOM 3779 C CA . ASP A 1 275 ? 6.247 5.090 10.241 1.00 69.91 274 ASP A CA 1
ATOM 3780 C C . ASP A 1 275 ? 5.964 4.345 11.543 1.00 67.57 274 ASP A C 1
ATOM 3781 O O . ASP A 1 275 ? 5.071 3.489 11.603 1.00 67.22 274 ASP A O 1
ATOM 3790 N N . LEU A 1 276 ? 6.770 4.623 12.570 1.00 76.61 275 LEU A N 1
ATOM 3791 C CA . LEU A 1 276 ? 6.427 4.244 13.937 1.00 69.71 275 LEU A CA 1
ATOM 3792 C C . LEU A 1 276 ? 5.314 5.167 14.412 1.00 68.54 275 LEU A C 1
ATOM 3793 O O . LEU A 1 276 ? 5.564 6.282 14.883 1.00 68.00 275 LEU A O 1
ATOM 3809 N N . ASN A 1 277 ? 4.074 4.711 14.261 1.00 63.17 276 ASN A N 1
ATOM 3810 C CA . ASN A 1 277 ? 2.903 5.506 14.608 1.00 60.99 276 ASN A CA 1
ATOM 3811 C C . ASN A 1 277 ? 2.533 5.181 16.054 1.00 52.48 276 ASN A C 1
ATOM 3812 O O . ASN A 1 277 ? 1.588 4.436 16.331 1.00 40.09 276 ASN A O 1
ATOM 3823 N N . VAL A 1 278 ? 3.309 5.751 16.984 1.00 41.63 277 VAL A N 1
ATOM 3824 C CA . VAL A 1 278 ? 3.149 5.521 18.423 1.00 50.06 277 VAL A CA 1
ATOM 3825 C C . VAL A 1 278 ? 3.077 6.870 19.139 1.00 42.33 277 VAL A C 1
ATOM 3826 O O . VAL A 1 278 ? 4.039 7.647 19.115 1.00 43.51 277 VAL A O 1
ATOM 3839 N N . ASP A 1 279 ? 1.974 7.139 19.785 1.00 37.52 278 ASP A N 1
ATOM 3840 C CA . ASP A 1 279 ? 1.911 8.361 20.574 1.00 35.94 278 ASP A CA 1
ATOM 3841 C C . ASP A 1 279 ? 2.504 8.090 21.953 1.00 30.99 278 ASP A C 1
ATOM 3842 O O . ASP A 1 279 ? 2.099 7.130 22.607 1.00 29.82 278 ASP A O 1
ATOM 3851 N N . PRO A 1 280 ? 3.465 8.901 22.417 1.00 33.58 279 PRO A N 1
ATOM 3852 C CA . PRO A 1 280 ? 4.127 8.599 23.701 1.00 34.15 279 PRO A CA 1
ATOM 3853 C C . PRO A 1 280 ? 3.182 8.467 24.874 1.00 33.01 279 PRO A C 1
ATOM 3854 O O . PRO A 1 280 ? 3.406 7.624 25.750 1.00 32.85 279 PRO A O 1
ATOM 3865 N N . TRP A 1 281 ? 2.153 9.307 24.949 1.00 34.10 280 TRP A N 1
ATOM 3866 C CA . TRP A 1 281 ? 1.264 9.261 26.102 1.00 29.73 280 TRP A CA 1
ATOM 3867 C C . TRP A 1 281 ? 0.384 8.017 26.062 1.00 30.68 280 TRP A C 1
ATOM 3868 O O . TRP A 1 281 ? 0.252 7.303 27.063 1.00 28.13 280 TRP A O 1
ATOM 3889 N N . ILE A 1 282 ? -0.241 7.748 24.914 1.00 29.18 281 ILE A N 1
ATOM 3890 C CA . ILE A 1 282 ? -1.012 6.519 24.754 1.00 30.34 281 ILE A CA 1
ATOM 3891 C C . ILE A 1 282 ? -0.144 5.315 25.078 1.00 31.68 281 ILE A C 1
ATOM 3892 O O . ILE A 1 282 ? -0.573 4.379 25.763 1.00 31.02 281 ILE A O 1
ATOM 3908 N N . ASN A 1 283 ? 1.094 5.325 24.595 1.00 32.08 282 ASN A N 1
ATOM 3909 C CA . ASN A 1 283 ? 1.977 4.187 24.796 1.00 32.03 282 ASN A CA 1
ATOM 3910 C C . ASN A 1 283 ? 2.285 3.975 26.278 1.00 37.51 282 ASN A C 1
ATOM 3911 O O . ASN A 1 283 ? 2.400 2.834 26.743 1.00 36.05 282 ASN A O 1
ATOM 3922 N N . LYS A 1 284 ? 2.407 5.058 27.045 1.00 36.39 283 LYS A N 1
ATOM 3923 C CA . LYS A 1 284 ? 2.772 4.913 28.453 1.00 35.52 283 LYS A CA 1
ATOM 3924 C C . LYS A 1 284 ? 1.583 4.493 29.305 1.00 34.33 283 LYS A C 1
ATOM 3925 O O . LYS A 1 284 ? 1.742 3.686 30.226 1.00 37.14 283 LYS A O 1
ATOM 3944 N N . TYR A 1 285 ? 0.381 5.004 29.010 1.00 31.74 284 TYR A N 1
ATOM 3945 C CA . TYR A 1 285 ? -0.744 4.854 29.924 1.00 29.48 284 TYR A CA 1
ATOM 3946 C C . TYR A 1 285 ? -1.847 3.907 29.470 1.00 33.25 284 TYR A C 1
ATOM 3947 O O . TYR A 1 285 ? -2.622 3.464 30.320 1.00 31.88 284 TYR A O 1
ATOM 3965 N N . ILE A 1 286 ? -1.952 3.585 28.179 1.00 31.54 285 ILE A N 1
ATOM 3966 C CA . ILE A 1 286 ? -3.120 2.861 27.672 1.00 35.44 285 ILE A CA 1
ATOM 3967 C C . ILE A 1 286 ? -2.706 1.597 26.923 1.00 36.32 285 ILE A C 1
ATOM 3968 O O . ILE A 1 286 ? -3.148 0.494 27.261 1.00 39.38 285 ILE A O 1
ATOM 3984 N N . PHE A 1 287 ? -1.882 1.748 25.880 1.00 34.38 286 PHE A N 1
ATOM 3985 C CA . PHE A 1 287 ? -1.580 0.664 24.939 1.00 39.01 286 PHE A CA 1
ATOM 3986 C C . PHE A 1 287 ? -0.073 0.579 24.739 1.00 39.54 286 PHE A C 1
ATOM 3987 O O . PHE A 1 287 ? 0.468 1.101 23.750 1.00 36.21 286 PHE A O 1
ATOM 4004 N N . PRO A 1 288 ? 0.636 -0.096 25.644 1.00 37.41 287 PRO A N 1
ATOM 4005 C CA . PRO A 1 288 ? 2.106 -0.151 25.529 1.00 36.27 287 PRO A CA 1
ATOM 4006 C C . PRO A 1 288 ? 2.622 -0.848 24.279 1.00 39.53 287 PRO A C 1
ATOM 4007 O O . PRO A 1 288 ? 3.741 -0.558 23.844 1.00 43.20 287 PRO A O 1
ATOM 4018 N N . ASN A 1 289 ? 1.870 -1.772 23.694 1.00 36.96 288 ASN A N 1
ATOM 4019 C CA . ASN A 1 289 ? 2.319 -2.442 22.481 1.00 48.28 288 ASN A CA 1
ATOM 4020 C C . ASN A 1 289 ? 1.678 -1.869 21.229 1.00 44.32 288 ASN A C 1
ATOM 4021 O O . ASN A 1 289 ? 1.847 -2.432 20.146 1.00 46.31 288 ASN A O 1
ATOM 4032 N N . GLY A 1 290 ? 0.948 -0.763 21.350 1.00 38.42 289 GLY A N 1
ATOM 4033 C CA . GLY A 1 290 ? 0.177 -0.255 20.229 1.00 41.98 289 GLY A CA 1
ATOM 4034 C C . GLY A 1 290 ? 1.054 0.452 19.212 1.00 38.54 289 GLY A C 1
ATOM 4035 O O . GLY A 1 290 ? 1.915 1.262 19.567 1.00 41.83 289 GLY A O 1
ATOM 4039 N N . CYS A 1 291 ? 0.834 0.140 17.939 1.00 36.60 290 CYS A N 1
ATOM 4040 C CA . CYS A 1 291 ? 1.456 0.860 16.837 1.00 31.18 290 CYS A CA 1
ATOM 4041 C C . CYS A 1 291 ? 0.523 0.747 15.639 1.00 29.44 290 CYS A C 1
ATOM 4042 O O . CYS A 1 291 ? 0.128 -0.358 15.262 1.00 38.47 290 CYS A O 1
ATOM 4050 N N . LEU A 1 292 ? 0.182 1.877 15.044 1.00 30.49 291 LEU A N 1
ATOM 4051 C CA . LEU A 1 292 ? -0.883 1.848 14.050 1.00 31.61 291 LEU A CA 1
ATOM 4052 C C . LEU A 1 292 ? -0.322 1.540 12.667 1.00 31.51 291 LEU A C 1
ATOM 4053 O O . LEU A 1 292 ? 0.718 2.081 12.290 1.00 30.43 291 LEU A O 1
ATOM 4069 N N . PRO A 1 293 ? -0.990 0.688 11.894 1.00 27.89 292 PRO A N 1
ATOM 4070 C CA . PRO A 1 293 ? -0.561 0.445 10.514 1.00 27.76 292 PRO A CA 1
ATOM 4071 C C . PRO A 1 293 ? -1.023 1.560 9.585 1.00 28.72 292 PRO A C 1
ATOM 4072 O O . PRO A 1 293 ? -2.017 2.240 9.829 1.00 27.07 292 PRO A O 1
ATOM 4083 N N . SER A 1 294 ? -0.292 1.715 8.491 1.00 29.41 293 SER A N 1
ATOM 4084 C CA . SER A 1 294 ? -0.742 2.498 7.347 1.00 28.10 293 SER A CA 1
ATOM 4085 C C . SER A 1 294 ? -1.364 1.583 6.285 1.00 24.43 293 SER A C 1
ATOM 4086 O O . SER A 1 294 ? -1.190 0.361 6.309 1.00 26.32 293 SER A O 1
ATOM 4094 N N . VAL A 1 295 ? -2.107 2.192 5.349 1.00 26.85 294 VAL A N 1
ATOM 4095 C CA . VAL A 1 295 ? -2.611 1.454 4.185 1.00 24.27 294 VAL A CA 1
ATOM 4096 C C . VAL A 1 295 ? -1.456 0.776 3.458 1.00 21.14 294 VAL A C 1
ATOM 4097 O O . VAL A 1 295 ? -1.532 -0.395 3.073 1.00 23.95 294 VAL A O 1
ATOM 4110 N N . ARG A 1 296 ? -0.378 1.521 3.231 1.00 28.79 295 ARG A N 1
ATOM 4111 C CA . ARG A 1 296 ? 0.762 0.971 2.508 1.00 27.92 295 ARG A CA 1
ATOM 4112 C C . ARG A 1 296 ? 1.329 -0.260 3.211 1.00 27.04 295 ARG A C 1
ATOM 4113 O O . ARG A 1 296 ? 1.687 -1.244 2.556 1.00 25.59 295 ARG A O 1
ATOM 4134 N N . GLN A 1 297 ? 1.427 -0.228 4.543 1.00 28.19 296 GLN A N 1
ATOM 4135 C CA . GLN A 1 297 ? 1.976 -1.383 5.256 1.00 29.35 296 GLN A CA 1
ATOM 4136 C C . GLN A 1 297 ? 1.059 -2.592 5.134 1.00 26.08 296 GLN A C 1
ATOM 4137 O O . GLN A 1 297 ? 1.514 -3.710 4.869 1.00 26.83 296 GLN A O 1
ATOM 4151 N N . ILE A 1 298 ? -0.241 -2.396 5.324 1.00 25.41 297 ILE A N 1
ATOM 4152 C CA . ILE A 1 298 ? -1.161 -3.512 5.147 1.00 23.11 297 ILE A CA 1
ATOM 4153 C C . ILE A 1 298 ? -1.099 -4.025 3.716 1.00 22.05 297 ILE A C 1
ATOM 4154 O O . ILE A 1 298 ? -1.091 -5.238 3.476 1.00 24.91 297 ILE A O 1
ATOM 4170 N N . ALA A 1 299 ? -1.074 -3.115 2.740 1.00 23.95 298 ALA A N 1
ATOM 4171 C CA . ALA A 1 299 ? -1.018 -3.537 1.339 1.00 24.53 298 ALA A CA 1
ATOM 4172 C C . ALA A 1 299 ? 0.225 -4.373 1.061 1.00 22.95 298 ALA A C 1
ATOM 4173 O O . ALA A 1 299 ? 0.147 -5.442 0.442 1.00 25.55 298 ALA A O 1
ATOM 4180 N N . GLN A 1 300 ? 1.385 -3.899 1.515 1.00 26.39 299 GLN A N 1
ATOM 4181 C CA . GLN A 1 300 ? 2.641 -4.568 1.191 1.00 30.51 299 GLN A CA 1
ATOM 4182 C C . GLN A 1 300 ? 2.730 -5.942 1.848 1.00 27.95 299 GLN A C 1
ATOM 4183 O O . GLN A 1 300 ? 3.184 -6.906 1.220 1.00 29.95 299 GLN A O 1
ATOM 4197 N N . SER A 1 301 ? 2.284 -6.060 3.106 1.00 27.70 300 SER A N 1
ATOM 4198 C CA . SER A 1 301 ? 2.373 -7.337 3.815 1.00 28.54 300 SER A CA 1
ATOM 4199 C C . SER A 1 301 ? 1.339 -8.336 3.338 1.00 26.23 300 SER A C 1
ATOM 4200 O O . SER A 1 301 ? 1.601 -9.544 3.355 1.00 30.41 300 SER A O 1
ATOM 4208 N N . SER A 1 302 ? 0.163 -7.870 2.926 1.00 26.09 301 SER A N 1
ATOM 4209 C CA . SER A 1 302 ? -0.888 -8.783 2.499 1.00 27.00 301 SER A CA 1
ATOM 4210 C C . SER A 1 302 ? -0.773 -9.180 1.037 1.00 25.62 301 SER A C 1
ATOM 4211 O O . SER A 1 302 ? -1.337 -10.212 0.650 1.00 26.98 301 SER A O 1
ATOM 4219 N N . GLU A 1 303 ? -0.045 -8.395 0.232 1.00 30.58 302 GLU A N 1
ATOM 4220 C CA . GLU A 1 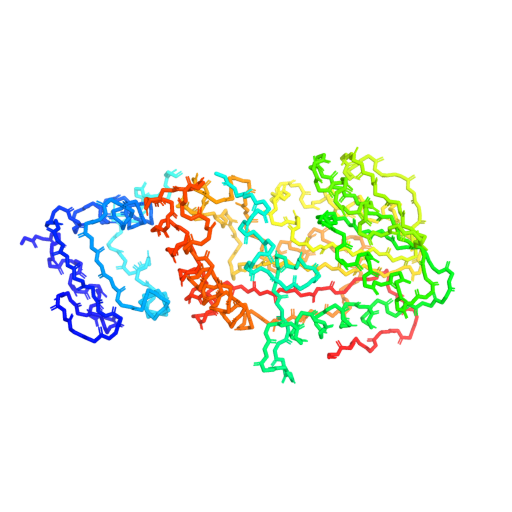303 ? 0.008 -8.588 -1.219 1.00 27.89 302 GLU A CA 1
ATOM 4221 C C . GLU A 1 303 ? 0.287 -10.020 -1.645 1.00 32.59 302 GLU A C 1
ATOM 4222 O O . GLU A 1 303 ? -0.485 -10.551 -2.459 1.00 31.39 302 GLU A O 1
ATOM 4234 N N . PRO A 1 304 ? 1.344 -10.693 -1.174 1.00 31.77 303 PRO A N 1
ATOM 4235 C CA . PRO A 1 304 ? 1.614 -12.057 -1.664 1.00 38.45 303 PRO A CA 1
ATOM 4236 C C . PRO A 1 304 ? 0.574 -13.072 -1.246 1.00 33.21 303 PRO A C 1
ATOM 4237 O O . PRO A 1 304 ? 0.522 -14.153 -1.833 1.00 32.39 303 PRO A O 1
ATOM 4248 N N . HIS A 1 305 ? -0.267 -12.758 -0.269 1.00 30.55 304 HIS A N 1
ATOM 4249 C CA . HIS A 1 305 ? -1.222 -13.720 0.248 1.00 30.59 304 HIS A CA 1
ATOM 4250 C C . HIS A 1 305 ? -2.616 -13.560 -0.328 1.00 32.37 304 HIS A C 1
ATOM 4251 O O . HIS A 1 305 ? -3.264 -14.566 -0.624 1.00 33.96 304 HIS A O 1
ATOM 4265 N N . PHE A 1 306 ? -3.104 -12.326 -0.476 1.00 30.39 305 PHE A N 1
ATOM 4266 C CA . PHE A 1 306 ? -4.517 -12.105 -0.736 1.00 25.78 305 PHE A CA 1
ATOM 4267 C C . PHE A 1 306 ? -4.746 -11.005 -1.765 1.00 30.41 305 PHE A C 1
ATOM 4268 O O . PHE A 1 306 ? -3.972 -10.047 -1.885 1.00 30.68 305 PHE A O 1
ATOM 4285 N N . VAL A 1 307 ? -5.850 -11.154 -2.479 1.00 29.88 306 VAL A N 1
ATOM 4286 C CA . VAL A 1 307 ? -6.474 -10.060 -3.212 1.00 24.58 306 VAL A CA 1
ATOM 4287 C C . VAL A 1 307 ? -7.205 -9.161 -2.218 1.00 28.18 306 VAL A C 1
ATOM 4288 O O . VAL A 1 307 ? -7.961 -9.640 -1.367 1.00 28.95 306 VAL A O 1
ATOM 4301 N N . MET A 1 308 ? -7.007 -7.850 -2.340 1.00 28.50 307 MET A N 1
ATOM 4302 C CA . MET A 1 308 ? -7.764 -6.881 -1.548 1.00 28.82 307 MET A CA 1
ATOM 4303 C C . MET A 1 308 ? -9.122 -6.693 -2.221 1.00 28.11 307 MET A C 1
ATOM 4304 O O . MET A 1 308 ? -9.201 -6.164 -3.335 1.00 27.91 307 MET A O 1
ATOM 4318 N N . GLU A 1 309 ? -10.188 -7.148 -1.564 1.00 25.94 308 GLU A N 1
ATOM 4319 C CA . GLU A 1 309 ? -11.518 -7.135 -2.159 1.00 26.97 308 GLU A CA 1
ATOM 4320 C C . GLU A 1 309 ? -12.291 -5.858 -1.859 1.00 25.24 308 GLU A C 1
ATOM 4321 O O . GLU A 1 309 ? -13.136 -5.455 -2.666 1.00 26.36 308 GLU A O 1
ATOM 4333 N N . ASP A 1 310 ? -12.034 -5.216 -0.720 1.00 24.77 309 ASP A N 1
ATOM 4334 C CA . ASP A 1 310 ? -12.803 -4.051 -0.305 1.00 21.11 309 ASP A CA 1
ATOM 4335 C C . ASP A 1 310 ? -12.111 -3.406 0.874 1.00 22.97 309 ASP A C 1
ATOM 4336 O O . ASP A 1 310 ? -11.607 -4.110 1.760 1.00 25.92 309 ASP A O 1
ATOM 4345 N N . TRP A 1 311 ? -12.117 -2.073 0.898 1.00 23.82 310 TRP A N 1
ATOM 4346 C CA . TRP A 1 311 ? -11.504 -1.305 1.973 1.00 22.36 310 TRP A CA 1
ATOM 4347 C C . TRP A 1 311 ? -12.459 -0.196 2.382 1.00 25.53 310 TRP A C 1
ATOM 4348 O O . TRP A 1 311 ? -12.742 0.718 1.596 1.00 24.41 310 TRP A O 1
ATOM 4369 N N . HIS A 1 312 ? -12.935 -0.280 3.621 1.00 23.56 311 HIS A N 1
ATOM 4370 C CA . HIS A 1 312 ? -13.949 0.601 4.180 1.00 24.25 311 HIS A CA 1
ATOM 4371 C C . HIS A 1 312 ? -13.287 1.442 5.264 1.00 24.63 311 HIS A C 1
ATOM 4372 O O . HIS A 1 312 ? -12.592 0.902 6.129 1.00 25.80 311 HIS A O 1
ATOM 4386 N N . ASN A 1 313 ? -13.483 2.755 5.210 1.00 22.45 312 ASN A N 1
ATOM 4387 C CA . ASN A 1 313 ? -12.972 3.676 6.221 1.00 23.90 312 ASN A CA 1
ATOM 4388 C C . ASN A 1 313 ? -14.169 4.368 6.856 1.00 24.48 312 ASN A C 1
ATOM 4389 O O . ASN A 1 313 ? -14.863 5.141 6.185 1.00 23.62 312 ASN A O 1
ATOM 4400 N N . PHE A 1 314 ? -14.419 4.087 8.144 1.00 23.97 313 PHE A N 1
ATOM 4401 C CA . PHE A 1 314 ? -15.412 4.822 8.927 1.00 26.62 313 PHE A CA 1
ATOM 4402 C C . PHE A 1 314 ? -14.810 5.399 10.213 1.00 26.08 313 PHE A C 1
ATOM 4403 O O . PHE A 1 314 ? -15.431 5.389 11.278 1.00 25.28 313 PHE A O 1
ATOM 4420 N N . GLY A 1 315 ? -13.607 5.972 10.097 1.00 26.01 314 GLY A N 1
ATOM 4421 C CA . GLY A 1 315 ? -12.952 6.599 11.241 1.00 24.08 314 GLY A CA 1
ATOM 4422 C C . GLY A 1 315 ? -13.794 7.648 11.950 1.00 28.91 314 GLY A C 1
ATOM 4423 O O . GLY A 1 315 ? -13.709 7.806 13.169 1.00 27.00 314 GLY A O 1
ATOM 4427 N N . ALA A 1 316 ? -14.594 8.404 11.202 1.00 26.66 315 ALA A N 1
ATOM 4428 C CA . ALA A 1 316 ? -15.408 9.431 11.840 1.00 30.22 315 ALA A CA 1
ATOM 4429 C C . ALA A 1 316 ? -16.394 8.830 12.833 1.00 29.17 315 ALA A C 1
ATOM 4430 O O . ALA A 1 316 ? -16.809 9.502 13.782 1.00 30.57 315 ALA A O 1
ATOM 4437 N N . ASP A 1 317 ? -16.793 7.578 12.624 1.00 28.90 316 ASP A N 1
ATOM 4438 C CA . ASP A 1 317 ? -17.689 6.923 13.558 1.00 29.42 316 ASP A CA 1
ATOM 4439 C C . ASP A 1 317 ? -17.009 6.607 14.881 1.00 32.27 316 ASP A C 1
ATOM 4440 O O . ASP A 1 317 ? -17.698 6.425 15.887 1.00 27.93 316 ASP A O 1
ATOM 4449 N N . TYR A 1 318 ? -15.679 6.547 14.910 1.00 27.25 317 TYR A N 1
ATOM 4450 C CA . TYR A 1 318 ? -15.013 6.248 16.165 1.00 29.62 317 TYR A CA 1
ATOM 4451 C C . TYR A 1 318 ? -15.082 7.440 17.100 1.00 27.72 317 TYR A C 1
ATOM 4452 O O . TYR A 1 318 ? -15.166 7.264 18.314 1.00 27.57 317 TYR A O 1
ATOM 4470 N N . ASP A 1 319 ? -15.066 8.654 16.545 1.00 26.30 318 ASP A N 1
ATOM 4471 C CA . ASP A 1 319 ? -15.358 9.856 17.320 1.00 28.89 318 ASP A CA 1
ATOM 4472 C C . ASP A 1 319 ? -16.685 9.704 18.064 1.00 28.96 318 ASP A C 1
ATOM 4473 O O . ASP A 1 319 ? -16.750 9.844 19.289 1.00 28.50 318 ASP A O 1
ATOM 4482 N N . THR A 1 320 ? -17.747 9.367 17.338 1.00 29.43 319 THR A N 1
ATOM 4483 C CA . THR A 1 320 ? -19.047 9.161 17.967 1.00 32.50 319 THR A CA 1
ATOM 4484 C C . THR A 1 320 ? -19.001 8.034 18.995 1.00 31.56 319 THR A C 1
ATOM 4485 O O . THR A 1 320 ? -19.577 8.153 20.082 1.00 31.87 319 THR A O 1
ATOM 4496 N N . THR A 1 321 ? -18.313 6.934 18.677 1.00 28.19 320 THR A N 1
ATOM 4497 C CA . THR A 1 321 ? -18.206 5.830 19.627 1.00 29.38 320 THR A CA 1
ATOM 4498 C C . THR A 1 321 ? -17.517 6.277 20.917 1.00 33.63 320 THR A C 1
ATOM 4499 O O . THR A 1 321 ? -18.031 6.054 22.022 1.00 27.26 320 THR A O 1
ATOM 4510 N N . LEU A 1 322 ? -16.340 6.901 20.790 1.00 29.55 321 LEU A N 1
ATOM 4511 C CA . LEU A 1 322 ? -15.572 7.321 21.960 1.00 27.69 321 LEU A CA 1
ATOM 4512 C C . LEU A 1 322 ? -16.340 8.317 22.831 1.00 29.07 321 LEU A C 1
ATOM 4513 O O . LEU A 1 322 ? -16.307 8.221 24.065 1.00 29.35 321 LEU A O 1
ATOM 4529 N N . MET A 1 323 ? -17.054 9.265 22.221 1.00 28.42 322 MET A N 1
ATOM 4530 C CA . MET A 1 323 ? -17.833 10.202 23.024 1.00 29.41 322 MET A CA 1
ATOM 4531 C C . MET A 1 323 ? -18.984 9.492 23.730 1.00 38.02 322 MET A C 1
ATOM 4532 O O . MET A 1 323 ? -19.349 9.858 24.857 1.00 32.68 322 MET A O 1
ATOM 4546 N N . ALA A 1 324 ? -19.574 8.486 23.085 1.00 32.58 323 ALA A N 1
ATOM 4547 C CA . ALA A 1 324 ? -20.596 7.680 23.742 1.00 29.06 323 ALA A CA 1
ATOM 4548 C C . ALA A 1 324 ? -20.026 6.977 24.970 1.00 34.00 323 ALA A C 1
ATOM 4549 O O . ALA A 1 324 ? -20.610 7.035 26.056 1.00 35.09 323 ALA A O 1
ATOM 4556 N N . TRP A 1 325 ? -18.871 6.325 24.823 1.00 32.26 324 TRP A N 1
ATOM 4557 C CA . TRP A 1 325 ? -18.212 5.712 25.973 1.00 29.00 324 TRP A CA 1
ATOM 4558 C C . TRP A 1 325 ? -17.904 6.737 27.050 1.00 31.02 324 TRP A C 1
ATOM 4559 O O . TRP A 1 325 ? -18.031 6.442 28.245 1.00 29.78 324 TRP A O 1
ATOM 4580 N N . TYR A 1 326 ? -17.457 7.934 26.657 1.00 34.01 325 TYR A N 1
ATOM 4581 C CA . TYR A 1 326 ? -17.117 8.944 27.653 1.00 31.00 325 TYR A CA 1
ATOM 4582 C C . TYR A 1 326 ? -18.344 9.332 28.455 1.00 35.25 325 TYR A C 1
ATOM 4583 O O . TYR A 1 326 ? -18.301 9.385 29.689 1.00 33.02 325 TYR A O 1
ATOM 4601 N N . GLU A 1 327 ? -19.446 9.620 27.762 1.00 29.94 326 GLU A N 1
ATOM 4602 C CA . GLU A 1 327 ? -20.711 9.879 28.438 1.00 35.42 326 GLU A CA 1
ATOM 4603 C C . GLU A 1 327 ? -21.029 8.780 29.451 1.00 39.56 326 GLU A C 1
ATOM 4604 O O . GLU A 1 327 ? -21.294 9.058 30.625 1.00 40.58 326 GLU A O 1
ATOM 4616 N N . ARG A 1 328 ? -20.977 7.520 29.021 1.00 33.81 327 ARG A N 1
ATOM 4617 C CA . ARG A 1 328 ? -21.344 6.421 29.909 1.00 38.98 327 ARG A CA 1
ATOM 4618 C C . ARG A 1 328 ? -20.325 6.225 31.019 1.00 42.92 327 ARG A C 1
ATOM 4619 O O . ARG A 1 328 ? -20.685 5.794 32.121 1.00 38.38 327 ARG A O 1
ATOM 4640 N N . PHE A 1 329 ? -19.052 6.504 30.747 1.00 33.20 328 PHE A N 1
ATOM 4641 C CA . PHE A 1 329 ? -18.059 6.461 31.808 1.00 31.57 328 PHE A CA 1
ATOM 4642 C C . PHE A 1 329 ? -18.402 7.465 32.903 1.00 38.67 328 PHE A C 1
ATOM 4643 O O . PHE A 1 329 ? -18.290 7.156 34.096 1.00 35.63 328 PHE A O 1
ATOM 4660 N N . LEU A 1 330 ? -18.855 8.659 32.517 1.00 39.81 329 LEU A N 1
ATOM 4661 C CA . LEU A 1 330 ? -19.153 9.694 33.503 1.00 44.87 329 LEU A CA 1
ATOM 4662 C C . LEU A 1 330 ? -20.353 9.309 34.348 1.00 47.36 329 LEU A C 1
ATOM 4663 O O . LEU A 1 330 ? -20.328 9.439 35.577 1.00 45.59 329 LEU A O 1
ATOM 4679 N N . ALA A 1 331 ? -21.427 8.862 33.698 1.00 37.91 330 ALA A N 1
ATOM 4680 C CA . ALA A 1 331 ? -22.602 8.408 34.427 1.00 47.30 330 ALA A CA 1
ATOM 4681 C C . ALA A 1 331 ? -22.243 7.308 35.414 1.00 47.06 330 ALA A C 1
ATOM 4682 O O . ALA A 1 331 ? -22.749 7.284 36.541 1.00 47.28 330 ALA A O 1
ATOM 4689 N N . ALA A 1 332 ? -21.364 6.394 35.013 1.00 42.52 331 ALA A N 1
ATOM 4690 C CA . ALA A 1 332 ? -21.005 5.258 35.842 1.00 40.30 331 ALA A CA 1
ATOM 4691 C C . ALA A 1 332 ? -20.004 5.595 36.933 1.00 46.60 331 ALA A C 1
ATOM 4692 O O . ALA A 1 332 ? -19.764 4.752 37.806 1.00 42.96 331 ALA A O 1
ATOM 4699 N N . TRP A 1 333 ? -19.412 6.788 36.909 1.00 40.43 332 TRP A N 1
ATOM 4700 C CA . TRP A 1 333 ? -18.286 7.056 37.797 1.00 40.18 332 TRP A CA 1
ATOM 4701 C C . TRP A 1 333 ? -18.642 6.900 39.274 1.00 40.70 332 TRP A C 1
ATOM 4702 O O . TRP A 1 333 ? -17.831 6.320 40.019 1.00 41.71 332 TRP A O 1
ATOM 4723 N N . PRO A 1 334 ? -19.796 7.368 39.757 1.00 43.40 333 PRO A N 1
ATOM 4724 C CA . PRO A 1 334 ? -20.137 7.155 41.175 1.00 47.04 333 PRO A CA 1
ATOM 4725 C C . PRO A 1 334 ? -20.066 5.708 41.621 1.00 47.11 333 PRO A C 1
ATOM 4726 O O . PRO A 1 334 ? -19.674 5.439 42.764 1.00 52.35 333 PRO A O 1
ATOM 4737 N N . GLU A 1 335 ? -20.426 4.760 40.751 1.00 43.27 334 GLU A N 1
ATOM 4738 C CA . GLU A 1 335 ? -20.456 3.358 41.148 1.00 38.91 334 GLU A CA 1
ATOM 4739 C C . GLU A 1 335 ? -19.084 2.707 41.170 1.00 46.39 334 GLU A C 1
ATOM 4740 O O . GLU A 1 335 ? -18.943 1.626 41.749 1.00 47.73 334 GLU A O 1
ATOM 4752 N N . ILE A 1 336 ? -18.072 3.306 40.552 1.00 36.05 335 ILE A N 1
ATOM 4753 C CA . ILE A 1 336 ? -16.756 2.680 40.482 1.00 35.85 335 ILE A CA 1
ATOM 4754 C C . ILE A 1 336 ? -15.669 3.524 41.113 1.00 35.82 335 ILE A C 1
ATOM 4755 O O . ILE A 1 336 ? -14.534 3.044 41.240 1.00 42.17 335 ILE A O 1
ATOM 4771 N N . ALA A 1 337 ? -15.976 4.757 41.503 1.00 39.18 336 ALA A N 1
ATOM 4772 C CA . ALA A 1 337 ? -14.951 5.672 41.991 1.00 43.25 336 ALA A CA 1
ATOM 4773 C C . ALA A 1 337 ? -14.031 5.014 43.017 1.00 55.11 336 ALA A C 1
ATOM 4774 O O . ALA A 1 337 ? -12.816 5.245 43.004 1.00 55.00 336 ALA A O 1
ATOM 4781 N N . ASP A 1 338 ? -14.584 4.168 43.898 1.00 51.02 337 ASP A N 1
ATOM 4782 C CA . ASP A 1 338 ? -13.791 3.601 44.988 1.00 44.71 337 ASP A CA 1
ATOM 4783 C C . ASP A 1 338 ? -12.716 2.654 44.489 1.00 47.69 337 ASP A C 1
ATOM 4784 O O . ASP A 1 338 ? -11.673 2.511 45.137 1.00 53.81 337 ASP A O 1
ATOM 4793 N N . ASN A 1 339 ? -12.956 1.972 43.376 1.00 46.30 338 ASN A N 1
ATOM 4794 C CA . ASN A 1 339 ? -11.966 1.049 42.833 1.00 51.40 338 ASN A CA 1
ATOM 4795 C C . ASN A 1 339 ? -10.912 1.743 41.978 1.00 46.08 338 ASN A C 1
ATOM 4796 O O . ASN A 1 339 ? -9.954 1.088 41.546 1.00 46.64 338 ASN A O 1
ATOM 4807 N N . TYR A 1 340 ? -11.069 3.044 41.732 1.00 47.11 339 TYR A N 1
ATOM 4808 C CA . TYR A 1 340 ? -10.119 3.822 40.949 1.00 49.44 339 TYR A CA 1
ATOM 4809 C C . TYR A 1 340 ? -9.771 5.090 41.725 1.00 51.58 339 TYR A C 1
ATOM 4810 O O . TYR A 1 340 ? -10.143 5.220 42.894 1.00 65.80 339 TYR A O 1
ATOM 4828 N N . SER A 1 341 ? -9.032 6.004 41.111 1.00 43.24 340 SER A N 1
ATOM 4829 C CA . SER A 1 341 ? -8.629 7.256 41.738 1.00 38.33 340 SER A CA 1
ATOM 4830 C C . SER A 1 341 ? -9.056 8.420 40.860 1.00 38.90 340 SER A C 1
ATOM 4831 O O . SER A 1 341 ? -9.448 8.244 39.705 1.00 39.70 340 SER A O 1
ATOM 4839 N N . GLU A 1 342 ? -8.983 9.626 41.423 1.00 36.80 341 GLU A N 1
ATOM 4840 C CA . GLU A 1 342 ? -9.261 10.821 40.634 1.00 38.46 341 GLU A CA 1
ATOM 4841 C C . GLU A 1 342 ? -8.223 11.003 39.530 1.00 31.86 341 GLU A C 1
ATOM 4842 O O . GLU A 1 342 ? -8.551 11.464 38.432 1.00 35.21 341 GLU A O 1
ATOM 4854 N N . ARG A 1 343 ? -6.964 10.658 39.800 1.00 31.25 342 ARG A N 1
ATOM 4855 C CA . ARG A 1 343 ? -5.961 10.721 38.750 1.00 34.69 342 ARG A CA 1
ATOM 4856 C C . ARG A 1 343 ? -6.307 9.766 37.620 1.00 39.92 342 ARG A C 1
ATOM 4857 O O . ARG A 1 343 ? -6.119 10.098 36.441 1.00 30.85 342 ARG A O 1
ATOM 4878 N N . PHE A 1 344 ? -6.817 8.573 37.958 1.00 34.61 343 PHE A N 1
ATOM 4879 C CA . PHE A 1 344 ? -7.278 7.659 36.918 1.00 30.37 343 PHE A CA 1
ATOM 4880 C C . PHE A 1 344 ? -8.395 8.286 36.104 1.00 33.51 343 PHE A C 1
ATOM 4881 O O . PHE A 1 344 ? -8.444 8.134 34.874 1.00 29.56 343 PHE A O 1
ATOM 4898 N N . LYS A 1 345 ? -9.319 8.976 36.772 1.00 25.41 344 LYS A N 1
ATOM 4899 C CA . LYS A 1 345 ? -10.433 9.569 36.051 1.00 31.61 344 LYS A CA 1
ATOM 4900 C C . LYS A 1 345 ? -9.933 10.591 35.038 1.00 35.16 344 LYS A C 1
ATOM 4901 O O . LYS A 1 345 ? -10.414 10.641 33.894 1.00 31.13 344 LYS A O 1
ATOM 4920 N N . ARG A 1 346 ? -8.963 11.410 35.447 1.00 31.07 345 ARG A N 1
ATOM 4921 C CA . ARG A 1 346 ? -8.411 12.423 34.556 1.00 31.01 345 ARG A CA 1
ATOM 4922 C C . ARG A 1 346 ? -7.690 11.770 33.384 1.00 26.89 345 ARG A C 1
ATOM 4923 O O . ARG A 1 346 ? -7.889 12.151 32.228 1.00 32.25 345 ARG A O 1
ATOM 4944 N N . MET A 1 347 ? -6.871 10.760 33.669 1.00 29.30 346 MET A N 1
ATOM 4945 C CA . MET A 1 347 ? -6.197 10.002 32.624 1.00 29.07 346 MET A CA 1
ATOM 4946 C C . MET A 1 347 ? -7.198 9.429 31.628 1.00 31.96 346 MET A C 1
ATOM 4947 O O . MET A 1 347 ? -7.027 9.566 30.409 1.00 28.18 346 MET A O 1
ATOM 4961 N N . PHE A 1 348 ? -8.249 8.774 32.132 1.00 29.95 347 PHE A N 1
ATOM 4962 C CA . PHE A 1 348 ? -9.198 8.084 31.265 1.00 30.24 347 PHE A CA 1
ATOM 4963 C C . PHE A 1 348 ? -10.028 9.076 30.469 1.00 29.47 347 PHE A C 1
ATOM 4964 O O . PHE A 1 348 ? -10.377 8.805 29.313 1.00 30.84 347 PHE A O 1
ATOM 4981 N N . THR A 1 349 ? -10.335 10.227 31.076 1.00 30.13 348 THR A N 1
ATOM 4982 C CA . THR A 1 349 ? -11.025 11.320 30.390 1.00 30.19 348 THR A CA 1
ATOM 4983 C C . THR A 1 349 ? -10.176 11.868 29.244 1.00 29.32 348 THR A C 1
ATOM 4984 O O . THR A 1 349 ? -10.672 12.097 28.135 1.00 28.08 348 THR A O 1
ATOM 4995 N N . TYR A 1 350 ? -8.893 12.098 29.509 1.00 27.73 349 TYR A N 1
ATOM 4996 C CA . TYR A 1 350 ? -7.976 12.581 28.488 1.00 27.84 349 TYR A CA 1
ATOM 4997 C C . TYR A 1 350 ? -7.860 11.588 27.339 1.00 26.86 349 TYR A C 1
ATOM 4998 O O . TYR A 1 350 ? -7.882 11.969 26.166 1.00 25.41 349 TYR A O 1
ATOM 5016 N N . TYR A 1 351 ? -7.695 10.307 27.670 1.00 27.01 350 TYR A N 1
ATOM 5017 C CA . TYR A 1 351 ? -7.597 9.255 26.664 1.00 27.34 350 TYR A CA 1
ATOM 5018 C C . TYR A 1 351 ? -8.802 9.266 25.732 1.00 27.09 350 TYR A C 1
ATOM 5019 O O . TYR A 1 3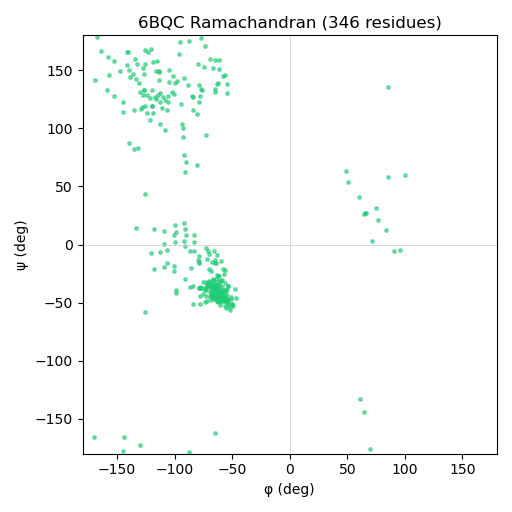51 ? -8.658 9.330 24.504 1.00 29.72 350 TYR A O 1
ATOM 5037 N N . LEU A 1 352 ? -10.002 9.201 26.297 1.00 26.68 351 LEU A N 1
ATOM 5038 C CA . LEU A 1 352 ? -11.194 9.074 25.471 1.00 27.77 351 LEU A CA 1
ATOM 5039 C C . LEU A 1 352 ? -11.392 10.305 24.599 1.00 25.99 351 LEU A C 1
ATOM 5040 O O . LEU A 1 352 ? -11.707 10.183 23.411 1.00 25.88 351 LEU A O 1
ATOM 5056 N N . ASN A 1 353 ? -11.182 11.499 25.165 1.00 26.67 352 ASN A N 1
ATOM 5057 C CA . ASN A 1 353 ? -11.469 12.736 24.446 1.00 27.85 352 ASN A CA 1
ATOM 5058 C C . ASN A 1 353 ? -10.381 13.080 23.424 1.00 27.33 352 ASN A C 1
ATOM 5059 O O . ASN A 1 353 ? -10.690 13.598 22.350 1.00 27.65 352 ASN A O 1
ATOM 5070 N N . ALA A 1 354 ? -9.108 12.808 23.734 1.00 27.52 353 ALA A N 1
ATOM 5071 C CA . ALA A 1 354 ? -8.051 13.077 22.768 1.00 27.07 353 ALA A CA 1
ATOM 5072 C C . ALA A 1 354 ? -8.187 12.169 21.562 1.00 28.01 353 ALA A C 1
ATOM 5073 O O . ALA A 1 354 ? -8.066 12.621 20.417 1.00 26.99 353 ALA A O 1
ATOM 5080 N N . CYS A 1 355 ? -8.441 10.883 21.803 1.00 24.13 354 CYS A N 1
ATOM 5081 C CA . CYS A 1 355 ? -8.687 9.962 20.706 1.00 24.96 354 CYS A CA 1
ATOM 5082 C C . CYS A 1 355 ? -9.906 10.380 19.895 1.00 25.01 354 CYS A C 1
ATOM 5083 O O . CYS A 1 355 ? -9.878 10.342 18.663 1.00 26.10 354 CYS A O 1
ATOM 5091 N N . ALA A 1 356 ? -10.985 10.787 20.562 1.00 25.68 355 ALA A N 1
ATOM 5092 C CA . ALA A 1 356 ? -12.160 11.245 19.826 1.00 27.43 355 ALA A CA 1
ATOM 5093 C C . ALA A 1 356 ? -11.803 12.418 18.924 1.00 25.34 355 ALA A C 1
ATOM 5094 O O . ALA A 1 356 ? -12.224 12.473 17.762 1.00 28.26 355 ALA A O 1
ATOM 5101 N N . GLY A 1 357 ? -10.998 13.350 19.433 1.00 27.11 356 GLY A N 1
ATOM 5102 C CA . GLY A 1 357 ? -10.604 14.493 18.627 1.00 24.43 356 GLY A CA 1
ATOM 5103 C C . GLY A 1 357 ? -9.706 14.103 17.473 1.00 26.38 356 GLY A C 1
ATOM 5104 O O . GLY A 1 357 ? -9.798 14.680 16.382 1.00 28.87 356 GLY A O 1
ATOM 5108 N N . ALA A 1 358 ? -8.824 13.123 17.692 1.00 24.75 357 ALA A N 1
ATOM 5109 C CA . ALA A 1 358 ? -7.960 12.657 16.613 1.00 25.93 357 ALA A CA 1
ATOM 5110 C C . ALA A 1 358 ? -8.767 12.006 15.503 1.00 29.83 357 ALA A C 1
ATOM 5111 O O . ALA A 1 358 ? -8.410 12.133 14.323 1.00 28.37 357 ALA A O 1
ATOM 5118 N N . PHE A 1 359 ? -9.857 11.316 15.847 1.00 26.57 358 PHE A N 1
ATOM 5119 C CA . PHE A 1 359 ? -10.697 10.740 14.796 1.00 25.72 358 PHE A CA 1
ATOM 5120 C C . PHE A 1 359 ? -11.536 11.816 14.116 1.00 29.46 358 PHE A C 1
ATOM 5121 O O . PHE A 1 359 ? -11.729 11.776 12.891 1.00 28.28 358 PHE A O 1
ATOM 5138 N N . ARG A 1 360 ? -12.028 12.791 14.890 1.00 28.39 359 ARG A N 1
ATOM 5139 C CA . ARG A 1 360 ? -12.833 13.869 14.320 1.00 26.58 359 ARG A CA 1
ATOM 5140 C C . ARG A 1 360 ? -12.012 14.687 13.330 1.00 27.50 359 ARG A C 1
ATOM 5141 O O . ARG A 1 360 ? -12.508 15.063 12.262 1.00 30.73 359 ARG A O 1
ATOM 5162 N N . ALA A 1 361 ? -10.743 14.951 13.663 1.00 26.95 360 ALA A N 1
ATOM 5163 C CA . ALA A 1 361 ? -9.815 15.648 12.780 1.00 29.09 360 ALA A CA 1
ATOM 5164 C C . ALA A 1 361 ? -9.387 14.803 11.590 1.00 33.94 360 ALA A C 1
ATOM 5165 O O . ALA A 1 361 ? -8.653 15.307 10.730 1.00 30.63 360 ALA A O 1
ATOM 5172 N N . ARG A 1 362 ? -9.796 13.534 11.536 1.00 29.99 361 ARG A N 1
ATOM 5173 C CA . ARG A 1 362 ? -9.424 12.620 10.447 1.00 27.97 361 ARG A CA 1
ATOM 5174 C C . ARG A 1 362 ? -7.919 12.346 10.419 1.00 29.92 361 ARG A C 1
ATOM 5175 O O . ARG A 1 362 ? -7.345 12.042 9.368 1.00 27.12 361 ARG A O 1
ATOM 5196 N N . ASP A 1 363 ? -7.277 12.469 11.580 1.00 26.67 362 ASP A N 1
ATOM 5197 C CA . ASP A 1 363 ? -5.858 12.166 11.733 1.00 29.77 362 ASP A CA 1
ATOM 5198 C C . ASP A 1 363 ? -5.616 10.662 11.748 1.00 31.71 362 ASP A C 1
ATOM 5199 O O . ASP A 1 363 ? -4.677 10.169 11.116 1.00 38.87 362 ASP A O 1
ATOM 5208 N N . ILE A 1 364 ? -6.460 9.920 12.453 1.00 31.39 363 ILE A N 1
ATOM 5209 C CA . ILE A 1 364 ? -6.402 8.464 12.479 1.00 28.57 363 ILE A CA 1
ATOM 5210 C C . ILE A 1 364 ? -7.712 7.925 11.928 1.00 26.27 363 ILE A C 1
ATOM 5211 O O . ILE A 1 364 ? -8.744 8.599 11.936 1.00 27.14 363 ILE A O 1
ATOM 5227 N N . GLN A 1 365 ? -7.655 6.689 11.449 1.00 23.43 364 GLN A N 1
ATOM 5228 C CA . GLN A 1 365 ? -8.694 6.088 10.627 1.00 27.52 364 GLN A CA 1
ATOM 5229 C C . GLN A 1 365 ? -9.195 4.806 11.281 1.00 29.93 364 GLN A C 1
ATOM 5230 O O . GLN A 1 365 ? -8.564 4.260 12.188 1.00 29.87 364 GLN A O 1
ATOM 5244 N N . LEU A 1 366 ? -10.339 4.317 10.802 1.00 26.33 365 LEU A N 1
ATOM 5245 C CA . LEU A 1 366 ? -10.843 3.002 11.191 1.00 26.23 365 LEU A CA 1
ATOM 5246 C C . LEU A 1 366 ? -11.175 2.221 9.932 1.00 27.04 365 LEU A C 1
ATOM 5247 O O . LEU A 1 366 ? -12.062 2.616 9.167 1.00 24.11 365 LEU A O 1
ATOM 5263 N N . TRP A 1 367 ? -10.475 1.115 9.719 1.00 24.61 366 TRP A N 1
ATOM 5264 C CA . TRP A 1 367 ? -10.590 0.359 8.483 1.00 23.35 366 TRP A CA 1
ATOM 5265 C C . TRP A 1 367 ? -11.208 -1.008 8.730 1.00 25.72 366 TRP A C 1
ATOM 5266 O O . TRP A 1 367 ? -10.899 -1.674 9.723 1.00 27.67 366 TRP A O 1
ATOM 5287 N N . GLN A 1 368 ? -12.054 -1.435 7.800 1.00 24.23 367 GLN A N 1
ATOM 5288 C CA . GLN A 1 368 ? -12.400 -2.841 7.639 1.00 25.68 367 GLN A CA 1
ATOM 5289 C C . GLN A 1 368 ? -11.988 -3.241 6.233 1.00 24.33 367 GLN A C 1
ATOM 5290 O O . GLN A 1 368 ? -12.479 -2.661 5.253 1.00 23.82 367 GLN A O 1
ATOM 5304 N N . VAL A 1 369 ? -11.071 -4.205 6.134 1.00 22.47 368 VAL A N 1
ATOM 5305 C CA . VAL A 1 369 ? -10.541 -4.674 4.860 1.00 22.73 368 VAL A CA 1
ATOM 5306 C C . VAL A 1 369 ? -10.972 -6.122 4.672 1.00 25.62 368 VAL A C 1
ATOM 5307 O O . VAL A 1 369 ? -10.780 -6.963 5.568 1.00 26.89 368 VAL A O 1
ATOM 5320 N N . VAL A 1 370 ? -11.556 -6.412 3.516 1.00 22.53 369 VAL A N 1
ATOM 5321 C CA . VAL A 1 370 ? -11.956 -7.766 3.155 1.00 26.26 369 VAL A CA 1
ATOM 5322 C C . VAL A 1 370 ? -10.932 -8.317 2.179 1.00 27.76 369 VAL A C 1
ATOM 5323 O O . VAL A 1 370 ? -10.579 -7.660 1.189 1.00 25.16 369 VAL A O 1
ATOM 5336 N N . PHE A 1 371 ? -10.468 -9.527 2.456 1.00 22.08 370 PHE A N 1
ATOM 5337 C CA . PHE A 1 371 ? -9.465 -10.193 1.661 1.00 23.09 370 PHE A CA 1
ATOM 5338 C C . PHE A 1 371 ? -9.968 -11.569 1.263 1.00 25.41 370 PHE A C 1
ATOM 5339 O O . PHE A 1 371 ? -10.699 -12.230 2.009 1.00 29.27 370 PHE A O 1
ATOM 5356 N N . SER A 1 372 ? -9.565 -11.993 0.074 1.00 27.71 371 SER A N 1
ATOM 5357 C CA . SER A 1 372 ? -9.717 -13.377 -0.358 1.00 28.09 371 SER A CA 1
ATOM 5358 C C . SER A 1 372 ? -8.510 -13.719 -1.219 1.00 27.76 371 SER A C 1
ATOM 5359 O O . SER A 1 372 ? -7.603 -12.904 -1.397 1.00 32.36 371 SER A O 1
ATOM 5367 N N . ARG A 1 373 ? -8.492 -14.935 -1.744 1.00 29.61 372 ARG A N 1
ATOM 5368 C CA . ARG A 1 373 ? -7.493 -15.300 -2.736 1.00 32.39 372 ARG A CA 1
ATOM 5369 C C . ARG A 1 373 ? -7.965 -15.038 -4.162 1.00 32.07 372 ARG A C 1
ATOM 5370 O O . ARG A 1 373 ? -7.281 -15.437 -5.110 1.00 39.32 372 ARG A O 1
ATOM 5391 N N . GLY A 1 374 ? -9.058 -14.294 -4.337 1.00 32.44 373 GLY A N 1
ATOM 5392 C CA . GLY A 1 374 ? -9.631 -14.105 -5.654 1.00 32.68 373 GLY A CA 1
ATOM 5393 C C . GLY A 1 374 ? -10.823 -14.991 -5.932 1.00 31.32 373 GLY A C 1
ATOM 5394 O O . GLY A 1 374 ? -10.799 -15.819 -6.840 1.00 33.84 373 GLY A O 1
ATOM 5398 N N . VAL A 1 375 ? -11.870 -14.849 -5.123 1.00 35.15 374 VAL A N 1
ATOM 5399 C CA . VAL A 1 375 ? -13.047 -15.687 -5.293 1.00 39.23 374 VAL A CA 1
ATOM 5400 C C . VAL A 1 375 ? -13.714 -15.398 -6.632 1.00 35.61 374 VAL A C 1
ATOM 5401 O O . VAL A 1 375 ? -13.938 -14.240 -7.011 1.00 32.86 374 VAL A O 1
ATOM 5414 N N . GLU A 1 376 ? -14.057 -16.464 -7.344 1.00 33.64 375 GLU A N 1
ATOM 5415 C CA . GLU A 1 376 ? -14.796 -16.349 -8.593 1.00 35.64 375 GLU A CA 1
ATOM 5416 C C . GLU A 1 376 ? -16.075 -15.547 -8.398 1.00 35.18 375 GLU A C 1
ATOM 5417 O O . GLU A 1 376 ? -16.801 -15.720 -7.414 1.00 33.14 375 GLU A O 1
ATOM 5429 N N . ASN A 1 377 ? -16.346 -14.674 -9.367 1.00 34.11 376 ASN A N 1
ATOM 5430 C CA . ASN A 1 377 ? -17.464 -13.742 -9.409 1.00 35.30 376 ASN A CA 1
ATOM 5431 C C . ASN A 1 377 ? -17.335 -12.596 -8.410 1.00 27.97 376 ASN A C 1
ATOM 5432 O O . ASN A 1 377 ? -18.239 -11.769 -8.338 1.00 35.39 376 ASN A O 1
ATOM 5443 N N . GLY A 1 378 ? -16.240 -12.499 -7.664 1.00 32.33 377 GLY A N 1
ATOM 5444 C CA . GLY A 1 378 ? -16.050 -11.323 -6.820 1.00 31.95 377 GLY A CA 1
ATOM 5445 C C . GLY A 1 378 ? -17.005 -11.252 -5.635 1.00 37.23 377 GLY A C 1
ATOM 5446 O O . GLY A 1 378 ? -17.810 -12.147 -5.385 1.00 35.93 377 GLY A O 1
ATOM 5450 N N . LEU A 1 379 ? -16.905 -10.135 -4.903 1.00 32.05 378 LEU A N 1
ATOM 5451 C CA . LEU A 1 379 ? -17.730 -9.888 -3.730 1.00 33.20 378 LEU A CA 1
ATOM 5452 C C . LEU A 1 379 ? -18.362 -8.508 -3.821 1.00 32.21 378 LEU A C 1
ATOM 5453 O O . LEU A 1 379 ? -17.664 -7.521 -4.067 1.00 38.50 378 LEU A O 1
ATOM 5469 N N . ARG A 1 380 ? -19.676 -8.446 -3.592 1.00 35.04 379 ARG A N 1
ATOM 5470 C CA . ARG A 1 380 ? -20.392 -7.193 -3.347 1.00 34.43 379 ARG A CA 1
ATOM 5471 C C . ARG A 1 380 ? -20.401 -7.011 -1.839 1.00 37.39 379 ARG A C 1
ATOM 5472 O O . ARG A 1 380 ? -21.278 -7.512 -1.133 1.00 32.83 379 ARG A O 1
ATOM 5493 N N . VAL A 1 381 ? -19.409 -6.296 -1.332 1.00 29.68 380 VAL A N 1
ATOM 5494 C CA . VAL A 1 381 ? -19.198 -6.241 0.107 1.00 29.02 380 VAL A CA 1
ATOM 5495 C C . VAL A 1 381 ? -20.204 -5.288 0.732 1.00 31.95 380 VAL A C 1
ATOM 5496 O O . VAL A 1 381 ? -20.348 -4.137 0.300 1.00 30.02 380 VAL A O 1
ATOM 5509 N N . ALA A 1 382 ? -20.902 -5.780 1.751 1.00 28.90 381 ALA A N 1
ATOM 5510 C CA . ALA A 1 382 ? -21.985 -5.052 2.394 1.00 34.75 381 ALA A CA 1
ATOM 5511 C C . ALA A 1 382 ? -21.505 -3.747 3.012 1.00 34.49 381 ALA A C 1
ATOM 5512 O O . ALA A 1 382 ? -20.353 -3.613 3.434 1.00 34.56 381 ALA A O 1
ATOM 5519 N N . ARG A 1 383 ? -22.424 -2.785 3.067 1.00 35.74 382 ARG A N 1
ATOM 5520 C CA . ARG A 1 383 ? -22.283 -1.600 3.894 1.00 38.76 382 ARG A CA 1
ATOM 5521 C C . ARG A 1 383 ? -23.428 -1.555 4.915 1.00 45.84 382 ARG A C 1
ATOM 5522 O O . ARG A 1 383 ? -24.165 -2.530 5.082 1.00 43.65 382 ARG A O 1
#